Protein AF-A0A833G2H3-F1 (afdb_monomer)

Solvent-accessible surface area (backbone atoms only — not comparable to full-atom values): 11974 Å² total; per-residue (Å²): 135,70,47,83,83,83,69,95,64,82,85,49,76,92,46,28,86,74,90,86,79,87,85,84,60,97,43,67,67,54,43,41,51,55,47,25,58,43,17,67,75,23,77,12,24,32,35,39,34,28,55,30,68,58,39,42,69,70,60,45,52,52,51,46,52,45,54,38,60,79,69,63,59,71,44,32,79,40,78,53,85,65,72,21,50,73,59,94,75,48,74,66,53,39,50,51,37,38,62,64,38,19,64,55,51,40,50,50,50,49,46,41,40,77,33,52,40,63,29,40,27,37,40,22,26,28,45,17,28,44,30,50,49,50,26,51,31,49,34,41,72,68,70,46,52,77,54,61,76,19,55,47,55,39,35,31,34,42,26,55,34,51,39,70,59,50,52,51,41,39,68,59,49,40,70,54,98,55,55,35,36,62,45,58,48,73,67,55,35,61,52,52,78,71,56,94,80,72,84,92,62,62,31,52,35,58,55,87,59,62,69,69,45,37,78,54,31,40,81

Foldseek 3Di:
DQDDDDPDPDDDVVRHDDDPDDDDDPDPVSVLLVLLVQCVQQVLEEEEEFEAALADPVNQVRVQVCVCVVVVPSHHYHYDDWCRDNDDDDPVVVLVRLVVCLVVVLVVLVSSLVSRRQAYEYAYEEQSLVSVLSNLLVCLVVVPCSSLVRYDEAEYELYNAFPVVSVVSLVSNAARPAAHEYHADPVVLVVVVVDPDPPPTDGPNNDPCVVVVVVSRHD

pLDDT: mean 83.17, std 16.48, range [38.88, 98.31]

Mean predicted aligned error: 8.11 Å

Radius of gyration: 17.74 Å; Cα contacts (8 Å, |Δi|>4): 339; chains: 1; bounding box: 45×42×44 Å

Structure (mmCIF, N/CA/C/O backbone):
data_AF-A0A833G2H3-F1
#
_entry.id   AF-A0A833G2H3-F1
#
loop_
_atom_site.group_PDB
_atom_site.id
_atom_site.type_symbol
_atom_site.label_atom_id
_atom_site.label_alt_id
_atom_site.label_comp_id
_atom_site.label_asym_id
_atom_site.label_entity_id
_atom_site.label_seq_id
_atom_site.pdbx_PDB_ins_code
_atom_site.Cartn_x
_atom_site.Cartn_y
_atom_site.Cartn_z
_atom_site.occupancy
_atom_site.B_iso_or_equiv
_atom_site.auth_seq_id
_atom_site.auth_comp_id
_atom_site.auth_asym_id
_atom_site.auth_atom_id
_atom_site.pdbx_PDB_model_num
ATOM 1 N N . MET A 1 1 ? 6.570 -23.817 -3.622 1.00 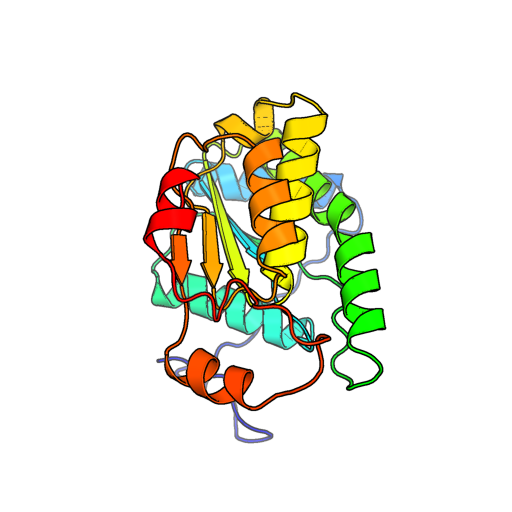44.88 1 MET A N 1
ATOM 2 C CA . MET A 1 1 ? 7.140 -22.471 -3.805 1.00 44.88 1 MET A CA 1
ATOM 3 C C . MET A 1 1 ? 7.323 -22.273 -5.299 1.00 44.88 1 MET A C 1
ATOM 5 O O . MET A 1 1 ? 8.069 -23.031 -5.905 1.00 44.88 1 MET A O 1
ATOM 9 N N . VAL A 1 2 ? 6.527 -21.386 -5.896 1.00 45.47 2 VAL A N 1
ATOM 10 C CA . VAL A 1 2 ? 6.563 -21.074 -7.333 1.00 45.47 2 VAL A CA 1
ATOM 11 C C . VAL A 1 2 ? 7.455 -19.843 -7.481 1.00 45.47 2 VAL A C 1
ATOM 13 O O . VAL A 1 2 ? 7.128 -18.771 -6.970 1.00 45.47 2 VAL A O 1
ATOM 16 N N . GLU A 1 3 ? 8.621 -20.010 -8.096 1.00 45.22 3 GLU A N 1
ATOM 17 C CA . GLU A 1 3 ? 9.649 -18.966 -8.191 1.00 45.22 3 GLU A CA 1
ATOM 18 C C . GLU A 1 3 ? 9.630 -18.279 -9.563 1.00 45.22 3 GLU A C 1
ATOM 20 O O . GLU A 1 3 ? 8.990 -18.738 -10.511 1.00 45.22 3 GLU A O 1
ATOM 25 N N . GLN A 1 4 ? 10.325 -17.147 -9.679 1.00 43.69 4 GLN A N 1
ATOM 26 C CA . GLN A 1 4 ? 10.607 -16.513 -10.965 1.00 43.69 4 GLN A CA 1
ATOM 27 C C . GLN A 1 4 ? 11.843 -17.186 -11.596 1.00 43.69 4 GLN A C 1
ATOM 29 O O . GLN A 1 4 ? 12.855 -17.339 -10.910 1.00 43.69 4 GLN A O 1
ATOM 34 N N . PRO A 1 5 ? 11.819 -17.583 -12.882 1.00 39.69 5 PRO A N 1
ATOM 35 C CA . PRO A 1 5 ? 12.962 -18.243 -13.499 1.00 39.69 5 PRO A CA 1
ATOM 36 C C . PRO A 1 5 ? 14.128 -17.261 -13.674 1.00 39.69 5 PRO A C 1
ATOM 38 O O . PRO A 1 5 ? 13.984 -16.191 -14.269 1.00 39.69 5 PRO A O 1
ATOM 41 N N . ARG A 1 6 ? 15.310 -17.645 -13.183 1.00 45.62 6 ARG A N 1
ATOM 42 C CA . ARG A 1 6 ? 16.577 -16.949 -13.445 1.00 45.62 6 ARG A CA 1
ATOM 43 C C . ARG A 1 6 ? 17.036 -17.265 -14.876 1.00 45.62 6 ARG A C 1
ATOM 45 O O . ARG A 1 6 ? 17.609 -18.323 -15.075 1.00 45.62 6 ARG A O 1
ATOM 52 N N . SER A 1 7 ? 16.750 -16.360 -15.822 1.00 53.03 7 SER A N 1
ATOM 53 C CA . SER A 1 7 ? 17.205 -16.289 -17.239 1.00 53.03 7 SER A CA 1
ATOM 54 C C . SER A 1 7 ? 17.135 -17.561 -18.109 1.00 53.03 7 SER A C 1
ATOM 56 O O . SER A 1 7 ? 17.661 -18.597 -17.731 1.00 53.03 7 SER A O 1
ATOM 58 N N . ASP A 1 8 ? 16.567 -17.440 -19.319 1.00 50.59 8 ASP A N 1
ATOM 59 C CA . ASP A 1 8 ? 16.568 -18.343 -20.499 1.00 50.59 8 ASP A CA 1
ATOM 60 C C . ASP A 1 8 ? 16.337 -19.862 -20.323 1.00 50.59 8 ASP A C 1
ATOM 62 O O . ASP A 1 8 ? 16.201 -20.592 -21.307 1.00 50.59 8 ASP A O 1
ATOM 66 N N . ALA A 1 9 ? 16.189 -20.368 -19.101 1.00 50.16 9 ALA A N 1
ATOM 67 C CA . ALA A 1 9 ? 15.770 -21.732 -18.840 1.00 50.16 9 ALA A CA 1
ATOM 68 C C . ALA A 1 9 ? 14.295 -21.910 -19.231 1.00 50.16 9 ALA A C 1
ATOM 70 O O . ALA A 1 9 ? 13.445 -21.068 -18.925 1.00 50.16 9 ALA A O 1
ATOM 71 N N . ARG A 1 10 ? 13.991 -23.025 -19.916 1.00 45.06 10 ARG A N 1
ATOM 72 C CA . ARG A 1 10 ? 12.632 -23.423 -20.322 1.00 45.06 10 ARG A CA 1
ATOM 73 C C . ARG A 1 10 ? 11.655 -23.202 -19.166 1.00 45.06 10 ARG A C 1
ATOM 75 O O . ARG A 1 10 ? 11.766 -23.845 -18.124 1.00 45.06 10 ARG A O 1
ATOM 82 N N . ARG A 1 11 ? 10.704 -22.285 -19.372 1.00 49.94 11 ARG A N 1
ATOM 83 C CA . ARG A 1 11 ? 9.649 -21.961 -18.409 1.00 49.94 11 ARG A CA 1
ATOM 84 C C . ARG A 1 11 ? 8.813 -23.215 -18.168 1.00 49.94 11 ARG A C 1
ATOM 86 O O . ARG A 1 11 ? 8.068 -23.627 -19.049 1.00 49.94 11 ARG A O 1
ATOM 93 N N . ASP A 1 12 ? 8.975 -23.821 -16.996 1.00 52.19 12 ASP A N 1
ATOM 94 C CA . ASP A 1 12 ? 8.109 -24.900 -16.525 1.00 52.19 12 ASP A CA 1
ATOM 95 C C . ASP A 1 12 ? 6.843 -24.283 -15.900 1.00 52.19 12 ASP A C 1
ATOM 97 O O . ASP A 1 12 ? 6.952 -23.673 -14.829 1.00 52.19 12 ASP A O 1
ATOM 101 N N . PRO A 1 13 ? 5.662 -24.405 -16.534 1.00 52.88 13 PRO A N 1
ATOM 102 C CA . PRO A 1 13 ? 4.409 -23.867 -16.007 1.00 52.88 13 PRO A CA 1
ATOM 103 C C . PRO A 1 13 ? 3.941 -24.565 -14.719 1.00 52.88 13 PRO A C 1
ATOM 105 O O . PRO A 1 13 ? 3.064 -24.040 -14.041 1.00 52.88 13 PRO A O 1
ATOM 108 N N . ALA A 1 14 ? 4.532 -25.706 -14.336 1.00 52.88 14 ALA A N 1
ATOM 109 C CA . ALA A 1 14 ? 4.287 -26.338 -13.039 1.00 52.88 14 ALA A CA 1
ATOM 110 C C . ALA A 1 14 ? 5.092 -25.697 -11.888 1.00 52.88 14 ALA A C 1
ATOM 112 O O . ALA A 1 14 ? 4.852 -26.015 -10.723 1.00 52.88 14 ALA A O 1
ATOM 113 N N . ARG A 1 15 ? 6.062 -24.819 -12.192 1.00 55.84 15 ARG A N 1
ATOM 114 C CA . ARG A 1 15 ? 6.997 -24.239 -11.206 1.00 55.84 15 ARG A CA 1
ATOM 115 C C . ARG A 1 15 ? 7.160 -22.724 -11.277 1.00 55.84 15 ARG A C 1
ATOM 117 O O . ARG A 1 15 ? 7.697 -22.151 -10.332 1.00 55.84 15 ARG A O 1
ATOM 124 N N . HIS A 1 16 ? 6.689 -22.081 -12.344 1.00 68.88 16 HIS A N 1
ATOM 125 C CA . HIS A 1 16 ? 6.841 -20.643 -12.554 1.00 68.88 16 HIS A CA 1
ATOM 126 C C . HIS A 1 16 ? 5.518 -20.002 -12.967 1.00 68.88 16 HIS A C 1
ATOM 128 O O . HIS A 1 16 ? 4.793 -20.536 -13.808 1.00 68.88 16 HIS A O 1
ATOM 134 N N . PHE A 1 17 ? 5.236 -18.817 -12.427 1.00 72.25 17 PHE A N 1
ATOM 135 C CA . PHE A 1 17 ? 4.146 -17.987 -12.927 1.00 72.25 17 PHE A CA 1
ATOM 136 C C . PHE A 1 17 ? 4.407 -17.589 -14.385 1.00 72.25 17 PHE A C 1
ATOM 138 O O . PHE A 1 17 ? 5.525 -17.231 -14.760 1.00 72.25 17 PHE A O 1
ATOM 145 N N . ALA A 1 18 ? 3.357 -17.607 -15.202 1.00 78.06 18 ALA A N 1
ATOM 146 C CA . ALA A 1 18 ? 3.371 -17.088 -16.562 1.00 78.06 18 ALA A CA 1
ATOM 147 C C . ALA A 1 18 ? 2.093 -16.280 -16.809 1.00 78.06 18 ALA A C 1
ATOM 149 O O . ALA A 1 18 ? 1.005 -16.694 -16.409 1.00 78.06 18 ALA A O 1
ATOM 150 N N . ALA A 1 19 ? 2.224 -15.128 -17.467 1.00 80.88 19 ALA A N 1
ATOM 151 C CA . ALA A 1 19 ? 1.068 -14.355 -17.903 1.00 80.88 19 ALA A CA 1
ATOM 152 C C . ALA A 1 19 ? 0.347 -15.110 -19.031 1.00 80.88 19 ALA A C 1
ATOM 154 O O . ALA A 1 19 ? 0.945 -15.372 -20.074 1.00 80.88 19 ALA A O 1
ATOM 155 N N . GLY A 1 20 ? -0.914 -15.484 -18.800 1.00 80.81 20 GLY A N 1
ATOM 156 C CA . GLY A 1 20 ? -1.743 -16.186 -19.787 1.00 80.81 20 GLY A CA 1
ATOM 157 C C . GLY A 1 20 ? -2.523 -15.248 -20.710 1.00 80.81 20 GLY A C 1
ATOM 158 O O . GLY A 1 20 ? -2.656 -15.527 -21.896 1.00 80.81 20 GLY A O 1
ATOM 159 N N . GLU A 1 21 ? -3.004 -14.122 -20.184 1.00 85.12 21 GLU A N 1
ATOM 160 C CA . GLU A 1 21 ? -3.791 -13.129 -20.917 1.00 85.12 21 GLU A CA 1
ATOM 161 C C . GLU A 1 21 ? -3.471 -11.726 -20.391 1.00 85.12 21 GLU A C 1
ATOM 163 O O . GLU A 1 21 ? -3.207 -11.544 -19.199 1.00 85.12 21 GLU A O 1
ATOM 168 N N . VAL A 1 22 ? -3.493 -10.732 -21.282 1.00 86.88 22 VAL A N 1
ATOM 169 C CA . VAL A 1 22 ? -3.362 -9.316 -20.930 1.00 86.88 22 VAL A CA 1
ATOM 170 C C . VAL A 1 22 ? -4.511 -8.551 -21.570 1.00 86.88 22 VAL A C 1
ATOM 172 O O . VAL A 1 22 ? -4.607 -8.473 -22.793 1.00 86.88 22 VAL A O 1
ATOM 175 N N . ALA A 1 23 ? -5.351 -7.949 -20.733 1.00 87.88 23 ALA A N 1
ATOM 176 C CA . ALA A 1 23 ? -6.375 -7.004 -21.153 1.00 87.88 23 ALA A CA 1
ATOM 177 C C . ALA A 1 23 ? -5.971 -5.590 -20.722 1.00 87.88 23 ALA A C 1
ATOM 179 O O . ALA A 1 23 ? -5.529 -5.375 -19.593 1.00 87.88 23 ALA A O 1
ATOM 180 N N . LEU A 1 24 ? -6.132 -4.622 -21.623 1.00 91.88 24 LEU A N 1
ATOM 181 C CA . LEU A 1 24 ? -5.880 -3.211 -21.346 1.00 91.88 24 LEU A CA 1
ATOM 182 C C . LEU A 1 24 ? -7.209 -2.470 -21.223 1.00 91.88 24 LEU A C 1
ATOM 184 O O . LEU A 1 24 ? -8.116 -2.681 -22.025 1.00 91.88 24 LEU A O 1
ATOM 188 N N . TYR A 1 25 ? -7.294 -1.559 -20.254 1.00 92.06 25 TYR A N 1
ATOM 189 C CA . TYR A 1 25 ? -8.416 -0.637 -20.095 1.00 92.06 25 TYR A CA 1
ATOM 190 C C . TYR A 1 25 ? -7.962 0.776 -20.490 1.00 92.06 25 TYR A C 1
ATOM 192 O O . TYR A 1 25 ? -7.367 1.468 -19.667 1.00 92.06 25 TYR A O 1
ATOM 200 N N . PRO A 1 26 ? -8.228 1.243 -21.727 1.00 88.31 26 PRO A N 1
ATOM 201 C CA . PRO A 1 26 ? -7.759 2.555 -22.191 1.00 88.31 26 PRO A CA 1
ATOM 202 C C . PRO A 1 26 ? -8.422 3.733 -21.469 1.00 88.31 26 PRO A C 1
ATOM 204 O O . PRO A 1 26 ? -7.951 4.863 -21.554 1.00 88.31 26 PRO A O 1
ATOM 207 N N . ARG A 1 27 ? -9.558 3.480 -20.811 1.00 92.50 27 ARG A N 1
ATOM 208 C CA . ARG A 1 27 ? -10.337 4.464 -20.062 1.00 92.50 27 ARG A CA 1
ATOM 209 C C . ARG A 1 27 ? -10.600 3.944 -18.659 1.00 92.50 27 ARG A C 1
ATOM 211 O O . ARG A 1 27 ? -10.880 2.759 -18.474 1.00 92.50 27 ARG A O 1
ATOM 218 N N . GLU A 1 28 ? -10.595 4.865 -17.706 1.00 91.81 28 GLU A N 1
ATOM 219 C CA . GLU A 1 28 ? -10.863 4.599 -16.292 1.00 91.81 28 GLU A CA 1
ATOM 220 C C . GLU A 1 28 ? -12.206 3.901 -16.061 1.00 91.81 28 GLU A C 1
ATOM 222 O O . GLU A 1 28 ? -12.279 2.971 -15.269 1.00 91.81 28 GLU A O 1
ATOM 227 N N . GLU A 1 29 ? -13.247 4.273 -16.809 1.00 94.56 29 GLU A N 1
ATOM 228 C CA . GLU A 1 29 ? -14.569 3.639 -16.724 1.00 94.56 29 GLU A CA 1
ATOM 229 C C . GLU A 1 29 ? -14.513 2.126 -16.992 1.00 94.56 29 GLU A C 1
ATOM 231 O O . GLU A 1 29 ? -15.144 1.337 -16.288 1.00 94.56 29 GLU A O 1
ATOM 236 N N . GLY A 1 30 ? -13.713 1.703 -17.978 1.00 95.31 30 GLY A N 1
ATOM 237 C CA . GLY A 1 30 ? -13.523 0.285 -18.282 1.00 95.31 30 GLY A CA 1
ATOM 238 C C . GLY A 1 30 ? -12.864 -0.452 -17.119 1.00 95.31 30 GLY A C 1
ATOM 239 O O . GLY A 1 30 ? -13.335 -1.514 -16.713 1.00 95.31 30 GLY A O 1
ATOM 240 N N . PHE A 1 31 ? -11.825 0.152 -16.536 1.00 93.62 31 PHE A N 1
ATOM 241 C CA . PHE A 1 31 ? -11.145 -0.395 -15.365 1.00 93.62 31 PHE A CA 1
ATOM 242 C C . PHE A 1 31 ? -12.078 -0.466 -14.147 1.00 93.62 31 PHE A C 1
ATOM 244 O O . PHE A 1 31 ? -12.153 -1.502 -13.491 1.00 93.62 31 PHE A O 1
ATOM 251 N N . ALA A 1 32 ? -12.853 0.590 -13.886 1.00 95.81 32 ALA A N 1
ATOM 252 C CA . ALA A 1 32 ? -13.819 0.644 -12.791 1.00 95.81 32 ALA A CA 1
ATOM 253 C C . ALA A 1 32 ? -14.915 -0.426 -12.925 1.00 95.81 32 ALA A C 1
ATOM 255 O O . ALA A 1 32 ? -15.305 -1.044 -11.934 1.00 95.81 32 ALA A O 1
ATOM 256 N N . ASN A 1 33 ? -15.386 -0.695 -14.146 1.00 96.56 33 ASN A N 1
ATOM 257 C CA . ASN A 1 33 ? -16.334 -1.778 -14.404 1.00 96.56 33 ASN A CA 1
ATOM 258 C C . ASN A 1 33 ? -15.699 -3.158 -14.179 1.00 96.56 33 ASN A C 1
ATOM 260 O O . ASN A 1 33 ? -16.310 -4.002 -13.523 1.00 96.56 33 ASN A O 1
ATOM 264 N N . GLY A 1 34 ? -14.459 -3.368 -14.632 1.00 95.56 34 GLY A N 1
ATOM 265 C CA . GLY A 1 34 ? -13.700 -4.588 -14.340 1.00 95.56 34 GLY A CA 1
ATOM 266 C C . GLY A 1 34 ? -13.522 -4.824 -12.835 1.00 95.56 34 GLY A C 1
ATOM 267 O O . GLY A 1 34 ? -13.777 -5.929 -12.347 1.00 95.56 34 GLY A O 1
ATOM 268 N N . LEU A 1 35 ? -13.173 -3.772 -12.084 1.00 96.81 35 LEU A N 1
ATOM 269 C CA . LEU A 1 35 ? -13.089 -3.809 -10.622 1.00 96.81 35 LEU A CA 1
ATOM 270 C C . LEU A 1 35 ? -14.432 -4.164 -9.989 1.00 96.81 35 LEU A C 1
ATOM 272 O O . LEU A 1 35 ? -14.483 -5.067 -9.161 1.00 96.81 35 LEU A O 1
ATOM 276 N N . ARG A 1 36 ? -15.523 -3.504 -10.394 1.00 98.06 36 ARG A N 1
ATOM 277 C CA . ARG A 1 36 ? -16.868 -3.757 -9.856 1.00 98.06 36 ARG A CA 1
ATOM 278 C C . ARG A 1 36 ? -17.280 -5.216 -10.030 1.00 98.06 36 ARG A C 1
ATOM 280 O O . ARG A 1 36 ? -17.772 -5.833 -9.087 1.00 98.06 36 ARG A O 1
ATOM 287 N N . GLU A 1 37 ? -17.056 -5.786 -11.210 1.00 97.38 37 GLU A N 1
ATOM 288 C CA . GLU A 1 37 ? -17.385 -7.188 -11.472 1.00 97.38 37 GLU A CA 1
ATOM 289 C C . GLU A 1 37 ? -16.502 -8.153 -10.674 1.00 97.38 37 GLU A C 1
ATOM 291 O O . GLU A 1 37 ? -17.000 -9.153 -10.152 1.00 97.38 37 GLU A O 1
ATOM 296 N N . SER A 1 38 ? -15.210 -7.852 -10.520 1.00 97.00 38 SER A N 1
ATOM 297 C CA . SER A 1 38 ? -14.322 -8.646 -9.666 1.00 97.00 38 SER A CA 1
ATOM 298 C C . SER A 1 38 ? -14.750 -8.591 -8.197 1.00 97.00 38 SER A C 1
ATOM 300 O O . SER A 1 38 ? -14.943 -9.632 -7.570 1.00 97.00 38 SER A O 1
ATOM 302 N N . LEU A 1 39 ? -15.004 -7.391 -7.672 1.00 98.25 39 LEU A N 1
ATOM 303 C CA . LEU A 1 39 ? -15.392 -7.164 -6.281 1.00 98.25 39 LEU A CA 1
ATOM 304 C C . LEU A 1 39 ? -16.718 -7.839 -5.930 1.00 98.25 39 LEU A C 1
ATOM 306 O O . LEU A 1 39 ? -16.826 -8.425 -4.855 1.00 98.25 39 LEU A O 1
ATOM 310 N N . LYS A 1 40 ? -17.707 -7.840 -6.833 1.00 97.81 40 LYS A N 1
ATOM 311 C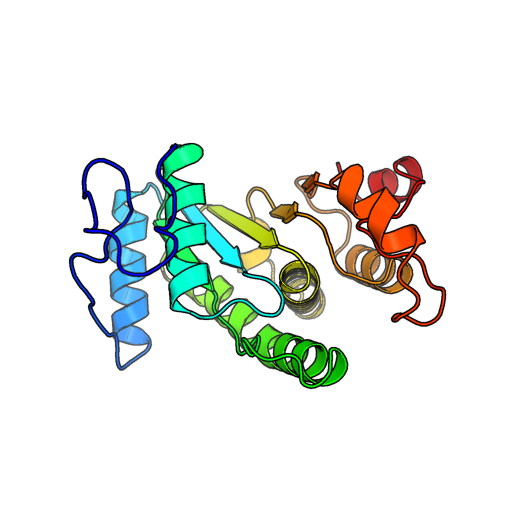 CA . LYS A 1 40 ? -18.957 -8.598 -6.640 1.00 97.81 40 LYS A CA 1
ATOM 312 C C . LYS A 1 40 ? -18.699 -10.089 -6.409 1.00 97.81 40 LYS A C 1
ATOM 314 O O . LYS A 1 40 ? -19.324 -10.684 -5.536 1.00 97.81 40 LYS A O 1
ATOM 319 N N . ARG A 1 41 ? -17.767 -10.690 -7.158 1.00 97.31 41 ARG A N 1
ATOM 320 C CA . ARG A 1 41 ? -17.412 -12.115 -7.021 1.00 97.31 41 ARG A CA 1
ATOM 321 C C . ARG A 1 41 ? -16.581 -12.410 -5.776 1.00 97.31 41 ARG A C 1
ATOM 323 O O . ARG A 1 41 ? -16.586 -13.541 -5.304 1.00 97.31 41 ARG A O 1
ATOM 330 N N . THR A 1 42 ? -15.872 -11.416 -5.247 1.00 97.19 42 THR A N 1
ATOM 331 C CA . THR A 1 42 ? -14.936 -11.587 -4.128 1.00 97.19 42 THR A CA 1
ATOM 332 C C . THR A 1 42 ? -15.435 -10.995 -2.811 1.00 97.19 42 THR A C 1
ATOM 334 O O . THR A 1 42 ? -14.633 -10.643 -1.941 1.00 97.19 42 THR A O 1
ATOM 337 N N . ASP A 1 43 ? -16.756 -10.883 -2.654 1.00 96.19 43 ASP A N 1
ATOM 338 C CA . ASP A 1 43 ? -17.400 -10.355 -1.447 1.00 96.19 43 ASP A CA 1
ATOM 339 C C . ASP A 1 43 ? -16.911 -8.933 -1.089 1.00 96.19 43 ASP A C 1
ATOM 341 O O . ASP A 1 43 ? -16.706 -8.582 0.069 1.00 96.19 43 ASP A O 1
ATOM 345 N N . GLY A 1 44 ? -16.652 -8.098 -2.097 1.00 97.69 44 GLY A N 1
ATOM 346 C CA . GLY A 1 44 ? -16.171 -6.726 -1.922 1.00 97.69 44 GLY A CA 1
ATOM 347 C C . GLY A 1 44 ? -14.787 -6.606 -1.273 1.00 97.69 44 GLY A C 1
ATOM 348 O O . GLY A 1 44 ? -14.418 -5.507 -0.867 1.00 97.69 44 GLY A O 1
ATOM 349 N N . ARG A 1 45 ? -14.022 -7.694 -1.133 1.00 98.12 45 ARG A N 1
ATOM 350 C CA . ARG A 1 45 ? -12.659 -7.654 -0.581 1.00 98.12 45 ARG A CA 1
ATOM 351 C C . ARG A 1 45 ? -11.653 -7.333 -1.675 1.00 98.12 45 ARG A C 1
ATOM 353 O O . ARG A 1 45 ? -11.682 -7.987 -2.719 1.00 98.12 45 ARG A O 1
ATOM 360 N N . ALA A 1 46 ? -10.770 -6.377 -1.419 1.00 98.31 46 ALA A N 1
ATOM 361 C CA . ALA A 1 46 ? -9.665 -5.996 -2.287 1.00 98.31 46 ALA A CA 1
ATOM 362 C C . ALA A 1 46 ? -8.334 -6.079 -1.534 1.00 98.31 46 ALA A C 1
ATOM 364 O O . ALA A 1 46 ? -8.274 -5.703 -0.366 1.00 98.31 46 ALA A O 1
ATOM 365 N N . LEU A 1 47 ? -7.278 -6.520 -2.216 1.00 98.19 47 LEU A N 1
ATOM 366 C CA . LEU A 1 47 ? -5.898 -6.412 -1.749 1.00 98.19 47 LEU A CA 1
ATOM 367 C C . LEU A 1 47 ? -5.140 -5.553 -2.743 1.00 98.19 47 LEU A C 1
ATOM 369 O O . LEU A 1 47 ? -5.037 -5.933 -3.907 1.00 98.19 47 LEU A O 1
ATOM 373 N N . ILE A 1 48 ? -4.583 -4.438 -2.287 1.00 98.19 48 ILE A N 1
ATOM 374 C CA . ILE A 1 48 ? -3.677 -3.622 -3.084 1.00 98.19 48 ILE A CA 1
ATOM 375 C C . ILE A 1 48 ? -2.232 -3.885 -2.663 1.00 98.19 48 ILE A C 1
ATOM 377 O O . ILE A 1 48 ? -1.856 -3.709 -1.505 1.00 98.19 48 ILE A O 1
ATOM 381 N N . PHE A 1 49 ? -1.418 -4.335 -3.614 1.00 98.12 49 PHE A N 1
ATOM 382 C CA . PHE A 1 49 ? 0.019 -4.474 -3.442 1.00 98.12 49 PHE A CA 1
ATOM 383 C C . PHE A 1 49 ? 0.734 -3.250 -4.019 1.00 98.12 49 PHE A C 1
ATOM 385 O O . PHE A 1 49 ? 0.538 -2.909 -5.187 1.00 98.12 49 PHE A O 1
ATOM 392 N N . VAL A 1 50 ? 1.579 -2.611 -3.210 1.00 97.81 50 VAL A N 1
ATOM 393 C CA . VAL A 1 50 ? 2.383 -1.442 -3.586 1.00 97.81 50 VAL A CA 1
ATOM 394 C C . VAL A 1 50 ? 3.860 -1.828 -3.556 1.00 97.81 50 VAL A C 1
ATOM 396 O O . VAL A 1 50 ? 4.444 -2.072 -2.495 1.00 97.81 50 VAL A O 1
ATOM 399 N N . HIS A 1 51 ? 4.480 -1.905 -4.733 1.00 94.00 51 HIS A N 1
ATOM 400 C CA . HIS A 1 51 ? 5.873 -2.337 -4.841 1.00 94.00 51 HIS A CA 1
ATOM 401 C C . HIS A 1 51 ? 6.874 -1.265 -4.378 1.00 94.00 51 HIS A C 1
ATOM 403 O O . HIS A 1 51 ? 6.542 -0.090 -4.223 1.00 94.00 51 HIS A O 1
ATOM 409 N N . GLY A 1 52 ? 8.126 -1.686 -4.181 1.00 88.31 52 GLY A N 1
ATOM 410 C CA . GLY A 1 52 ? 9.214 -0.836 -3.700 1.00 88.31 52 GLY A CA 1
ATOM 411 C C . GLY A 1 52 ? 10.109 -0.258 -4.797 1.00 88.31 52 GLY A C 1
ATOM 412 O O . GLY A 1 52 ? 9.798 -0.325 -5.992 1.00 88.31 52 GLY A O 1
ATOM 413 N N . TYR A 1 53 ? 11.240 0.293 -4.350 1.00 80.69 53 TYR A N 1
ATOM 414 C CA . TYR A 1 53 ? 12.337 0.809 -5.174 1.00 80.69 53 TYR A CA 1
ATOM 415 C C . TYR A 1 53 ? 12.858 -0.253 -6.158 1.00 80.69 53 TYR A C 1
ATOM 417 O O . TYR A 1 53 ? 12.834 -1.449 -5.849 1.00 80.69 53 TYR A O 1
ATOM 425 N N . ARG A 1 54 ? 13.329 0.175 -7.340 1.00 76.19 54 ARG A N 1
ATOM 426 C CA . ARG A 1 54 ? 13.995 -0.686 -8.337 1.00 76.19 54 ARG A CA 1
ATOM 427 C C . ARG A 1 54 ? 13.204 -1.949 -8.713 1.00 76.19 54 ARG A C 1
ATOM 429 O O . ARG A 1 54 ? 13.770 -3.029 -8.884 1.00 76.19 54 ARG A O 1
ATOM 436 N N . THR A 1 55 ? 11.884 -1.827 -8.834 1.00 81.31 55 THR A N 1
ATOM 437 C CA . THR A 1 55 ? 11.005 -2.955 -9.162 1.00 81.31 55 THR A CA 1
ATOM 438 C C . THR A 1 55 ? 10.283 -2.676 -10.482 1.00 81.31 55 THR A C 1
ATOM 440 O O . THR A 1 55 ? 9.304 -1.933 -10.485 1.00 81.31 55 THR A O 1
ATOM 443 N N . PRO A 1 56 ? 10.727 -3.266 -11.610 1.00 85.62 56 PRO A N 1
ATOM 444 C CA . PRO A 1 56 ? 10.033 -3.101 -12.882 1.00 85.62 56 PRO A CA 1
ATOM 445 C C . PRO A 1 56 ? 8.632 -3.732 -12.842 1.00 85.62 56 PRO A C 1
ATOM 447 O O . PRO A 1 56 ? 8.325 -4.569 -11.988 1.00 85.62 56 PRO A O 1
ATOM 450 N N . PHE A 1 57 ? 7.771 -3.302 -13.767 1.00 88.12 57 PHE A N 1
ATOM 451 C CA . PHE A 1 57 ? 6.353 -3.671 -13.794 1.00 88.12 57 PHE A CA 1
ATOM 452 C C . PHE A 1 57 ? 6.118 -5.189 -13.843 1.00 88.12 57 PHE A C 1
ATOM 454 O O . PHE A 1 57 ? 5.294 -5.720 -13.109 1.00 88.12 57 PHE A O 1
ATOM 461 N N . ASP A 1 58 ? 6.866 -5.911 -14.670 1.00 88.00 58 ASP A N 1
ATOM 462 C CA . ASP A 1 58 ? 6.768 -7.367 -14.774 1.00 88.00 58 ASP A CA 1
ATOM 463 C C . ASP A 1 58 ? 7.113 -8.066 -13.450 1.00 88.00 58 ASP A C 1
ATOM 465 O O . ASP A 1 58 ? 6.358 -8.920 -12.981 1.00 88.00 58 ASP A O 1
ATOM 469 N N . ASN A 1 59 ? 8.198 -7.654 -12.792 1.00 86.62 59 ASN A N 1
ATOM 470 C CA . ASN A 1 59 ? 8.578 -8.181 -11.482 1.00 86.62 59 ASN A CA 1
ATOM 471 C C . ASN A 1 59 ? 7.529 -7.870 -10.406 1.00 86.62 59 ASN A C 1
ATOM 473 O O . ASN A 1 59 ? 7.258 -8.721 -9.555 1.00 86.62 59 ASN A O 1
ATOM 477 N N . SER A 1 60 ? 6.923 -6.679 -10.425 1.00 91.31 60 SER A N 1
ATOM 478 C CA . SER A 1 60 ? 5.880 -6.334 -9.453 1.00 91.31 60 SER A CA 1
ATOM 479 C C . SER A 1 60 ? 4.587 -7.124 -9.678 1.00 91.31 60 SER A C 1
ATOM 481 O O . SER A 1 60 ? 3.967 -7.532 -8.695 1.00 91.31 60 SER A O 1
ATOM 483 N N . VAL A 1 61 ? 4.234 -7.446 -10.929 1.00 92.50 61 VAL A N 1
ATOM 484 C CA . VAL A 1 61 ? 3.132 -8.371 -11.258 1.00 92.50 61 VAL A CA 1
ATOM 485 C C . VAL A 1 61 ? 3.396 -9.768 -10.697 1.00 92.50 61 VAL A C 1
ATOM 487 O O . VAL A 1 61 ? 2.529 -10.321 -10.020 1.00 92.50 61 VAL A O 1
ATOM 490 N N . TYR A 1 62 ? 4.590 -10.332 -10.913 1.00 90.44 62 TYR A N 1
ATOM 491 C CA . TYR A 1 62 ? 4.923 -11.657 -10.375 1.00 90.44 62 TYR A CA 1
ATOM 492 C C . TYR A 1 62 ? 4.901 -11.684 -8.849 1.00 90.44 62 TYR A C 1
ATOM 494 O O . TYR A 1 62 ? 4.351 -12.614 -8.261 1.00 90.44 62 TYR A O 1
ATOM 502 N N . ARG A 1 63 ? 5.431 -10.643 -8.201 1.00 90.88 63 ARG A N 1
ATOM 503 C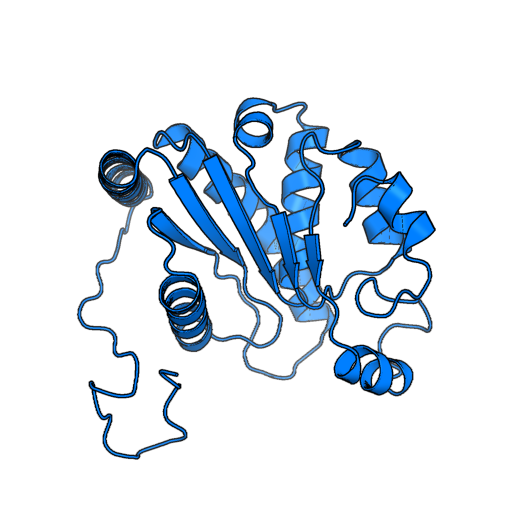 CA . ARG A 1 63 ? 5.414 -10.539 -6.741 1.00 90.88 63 ARG A CA 1
ATOM 504 C C . ARG A 1 63 ? 3.993 -10.413 -6.190 1.00 90.88 63 ARG A C 1
ATOM 506 O O . ARG A 1 63 ? 3.679 -11.065 -5.199 1.00 90.88 63 ARG A O 1
ATOM 513 N N . ALA A 1 64 ? 3.122 -9.638 -6.838 1.00 93.31 64 ALA A N 1
ATOM 514 C CA . ALA A 1 64 ? 1.708 -9.573 -6.470 1.00 93.31 64 ALA A CA 1
ATOM 515 C C . ALA A 1 64 ? 1.034 -10.951 -6.588 1.00 93.31 64 ALA A C 1
ATOM 517 O O . ALA A 1 64 ? 0.336 -11.379 -5.670 1.00 93.31 64 ALA A O 1
ATOM 518 N N . ALA A 1 65 ? 1.285 -11.672 -7.686 1.00 92.69 65 ALA A N 1
ATOM 519 C CA . ALA A 1 65 ? 0.745 -13.012 -7.901 1.00 92.69 65 ALA A CA 1
ATOM 520 C C . ALA A 1 65 ? 1.237 -14.018 -6.846 1.00 92.69 65 ALA A C 1
ATOM 522 O O . ALA A 1 65 ? 0.432 -14.783 -6.319 1.00 92.69 65 ALA A O 1
ATOM 523 N N . GLN A 1 66 ? 2.526 -13.976 -6.492 1.00 89.81 66 GLN A N 1
ATOM 524 C CA . GLN A 1 66 ? 3.105 -14.787 -5.416 1.00 89.81 66 GLN A CA 1
ATOM 525 C C . GLN A 1 66 ? 2.435 -14.503 -4.071 1.00 89.81 66 GLN A C 1
ATOM 527 O O . GLN A 1 66 ? 1.983 -15.437 -3.420 1.00 89.81 66 GLN A O 1
ATOM 532 N N . ILE A 1 67 ? 2.290 -13.228 -3.689 1.00 90.56 67 ILE A N 1
ATOM 533 C CA . ILE A 1 67 ? 1.620 -12.840 -2.437 1.00 90.56 67 ILE A CA 1
ATOM 534 C C . ILE A 1 67 ? 0.202 -13.415 -2.388 1.00 90.56 67 ILE A C 1
ATOM 536 O O . ILE A 1 67 ? -0.182 -14.025 -1.392 1.00 90.56 67 ILE A O 1
ATOM 540 N N . VAL A 1 68 ? -0.576 -13.252 -3.459 1.00 93.56 68 VAL A N 1
ATOM 541 C CA . VAL A 1 68 ? -1.962 -13.742 -3.532 1.00 93.56 68 VAL A CA 1
ATOM 542 C C . VAL A 1 68 ? -2.019 -15.266 -3.451 1.00 93.56 68 VAL A C 1
ATOM 544 O O . VAL A 1 68 ? -2.850 -15.809 -2.724 1.00 93.56 68 VAL A O 1
ATOM 547 N N . HIS A 1 69 ? -1.134 -15.952 -4.174 1.00 91.88 69 HIS A N 1
ATOM 548 C CA . HIS A 1 69 ? -1.074 -17.409 -4.201 1.00 91.88 69 HIS A CA 1
ATOM 549 C C . HIS A 1 69 ? -0.672 -17.994 -2.845 1.00 91.88 69 HIS A C 1
ATOM 551 O O . HIS A 1 69 ? -1.400 -18.820 -2.299 1.00 91.88 69 HIS A O 1
ATOM 557 N N . ASP A 1 70 ? 0.447 -17.534 -2.285 1.00 90.38 70 ASP A N 1
ATOM 558 C CA . ASP A 1 70 ? 1.028 -18.086 -1.060 1.00 90.38 70 ASP A CA 1
ATOM 559 C C . ASP A 1 70 ? 0.166 -17.773 0.172 1.00 90.38 70 ASP A C 1
ATOM 561 O O . ASP A 1 70 ? 0.070 -18.591 1.086 1.00 90.38 70 ASP A O 1
ATOM 565 N N . SER A 1 71 ? -0.515 -16.621 0.193 1.00 90.19 71 SER A N 1
ATOM 566 C CA . SER A 1 71 ? -1.461 -16.274 1.266 1.00 90.19 71 SER A CA 1
ATOM 567 C C . SER A 1 71 ? -2.832 -16.944 1.124 1.00 90.19 71 SER A C 1
ATOM 569 O O . SER A 1 71 ? -3.647 -16.882 2.046 1.00 90.19 71 SER A O 1
ATOM 571 N N . GLY A 1 72 ? -3.128 -17.551 -0.030 1.00 93.62 72 GLY A N 1
ATOM 572 C CA . GLY A 1 72 ? -4.462 -18.060 -0.343 1.00 93.62 72 GLY A CA 1
ATOM 573 C C . GLY A 1 72 ? -5.534 -16.963 -0.387 1.00 93.62 72 GLY A C 1
ATOM 574 O O . GLY A 1 72 ? -6.705 -17.243 -0.106 1.00 93.62 72 GLY A O 1
ATOM 575 N N . TYR A 1 73 ? -5.154 -15.718 -0.698 1.00 94.75 73 TYR A N 1
ATOM 576 C CA . TYR A 1 73 ? -6.064 -14.575 -0.703 1.00 94.75 73 TYR A 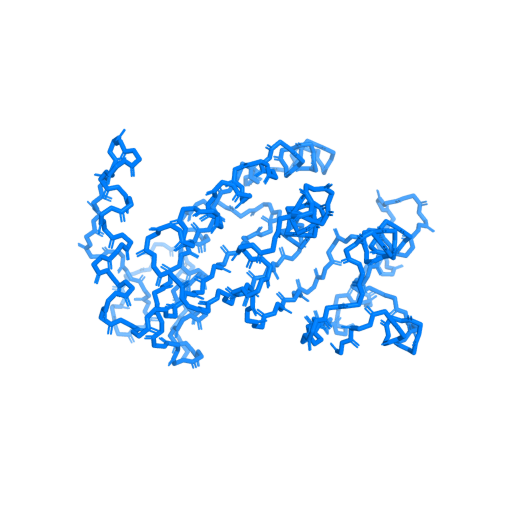CA 1
ATOM 577 C C . TYR A 1 73 ? -7.185 -14.759 -1.734 1.00 94.75 73 TYR A C 1
ATOM 579 O O . TYR A 1 73 ? -6.944 -15.024 -2.909 1.00 94.75 73 TYR A O 1
ATOM 587 N N . ARG A 1 74 ? -8.437 -14.601 -1.286 1.00 93.81 74 ARG A N 1
ATOM 588 C CA . ARG A 1 74 ? -9.650 -14.810 -2.107 1.00 93.81 74 ARG A CA 1
ATOM 589 C C . ARG A 1 74 ? -10.375 -13.513 -2.483 1.00 93.81 74 ARG A C 1
ATOM 591 O O . ARG A 1 74 ? -11.521 -13.562 -2.929 1.00 93.81 74 ARG A O 1
ATOM 598 N N . GLY A 1 75 ? -9.768 -12.360 -2.206 1.00 95.94 75 GLY A N 1
ATOM 599 C CA . GLY A 1 75 ? -10.273 -11.055 -2.632 1.00 95.94 75 GLY A CA 1
ATOM 600 C C . GLY A 1 75 ? -9.846 -10.711 -4.063 1.00 95.94 75 GLY A C 1
ATOM 601 O O . GLY A 1 75 ? -9.174 -11.494 -4.727 1.00 95.94 75 GLY A O 1
ATOM 602 N N . THR A 1 76 ? -10.210 -9.517 -4.522 1.00 98.06 76 THR A N 1
ATOM 603 C CA . THR A 1 76 ? -9.746 -8.938 -5.788 1.00 98.06 76 THR A CA 1
ATOM 604 C C . THR A 1 76 ? -8.325 -8.391 -5.607 1.00 98.06 76 THR A C 1
ATOM 606 O O . THR A 1 76 ? -8.156 -7.427 -4.858 1.00 98.06 76 THR A O 1
ATOM 609 N N . PRO A 1 77 ? -7.297 -8.969 -6.253 1.00 97.38 77 PRO A N 1
ATOM 610 C CA . PRO A 1 77 ? -5.946 -8.435 -6.178 1.00 97.38 77 PRO A CA 1
ATOM 611 C C . PRO A 1 77 ? -5.773 -7.242 -7.120 1.00 97.38 77 PRO A C 1
ATOM 613 O O . PRO A 1 77 ? -6.232 -7.250 -8.261 1.00 97.38 77 PRO A O 1
ATOM 616 N N . VAL A 1 78 ? -5.073 -6.224 -6.640 1.00 97.75 78 VAL A N 1
ATOM 617 C CA . VAL A 1 78 ? -4.752 -4.995 -7.360 1.00 97.75 78 VAL A CA 1
ATOM 618 C C . VAL A 1 78 ? -3.269 -4.730 -7.169 1.00 97.75 78 VAL A C 1
ATOM 620 O O . VAL A 1 78 ? -2.778 -4.678 -6.047 1.00 97.75 78 VAL A O 1
ATOM 623 N N . LEU A 1 79 ? -2.534 -4.551 -8.258 1.00 97.06 79 LEU A N 1
ATOM 624 C CA . LEU A 1 79 ? -1.171 -4.040 -8.202 1.00 97.06 79 LEU A CA 1
ATOM 625 C C . LEU A 1 79 ? -1.220 -2.533 -8.442 1.00 97.06 79 LEU A C 1
ATOM 627 O O . LEU A 1 79 ? -1.696 -2.098 -9.490 1.00 97.06 79 LEU A O 1
ATOM 631 N N . PHE A 1 80 ? -0.676 -1.749 -7.518 1.00 97.00 80 PHE A N 1
ATOM 632 C CA . PHE A 1 80 ? -0.334 -0.362 -7.794 1.00 97.00 80 PHE A CA 1
ATOM 633 C C . PHE A 1 80 ? 1.129 -0.286 -8.221 1.00 97.00 80 PHE A C 1
ATOM 635 O O . PHE A 1 80 ? 2.033 -0.571 -7.429 1.00 97.00 80 PHE A O 1
ATOM 642 N N . SER A 1 81 ? 1.359 0.092 -9.479 1.00 93.50 81 SER A N 1
ATOM 643 C CA . SER A 1 81 ? 2.704 0.269 -10.016 1.00 93.50 81 SER A CA 1
ATOM 644 C C . SER A 1 81 ? 3.024 1.737 -10.260 1.00 93.50 81 SER A C 1
ATOM 646 O O . SER A 1 81 ? 2.202 2.488 -10.780 1.00 93.50 81 SER A O 1
ATOM 648 N N . TRP A 1 82 ? 4.231 2.133 -9.869 1.00 91.31 82 TRP A N 1
ATOM 649 C CA . TRP A 1 82 ? 4.768 3.481 -10.009 1.00 91.31 82 TRP A CA 1
ATOM 650 C C . TRP A 1 82 ? 6.170 3.425 -10.625 1.00 91.31 82 TRP A C 1
ATOM 652 O O . TRP A 1 82 ? 6.767 2.354 -10.730 1.00 91.31 82 TRP A O 1
ATOM 662 N N . ALA A 1 83 ? 6.695 4.570 -11.064 1.00 83.00 83 ALA A N 1
ATOM 663 C CA . ALA A 1 83 ? 7.963 4.662 -11.788 1.00 83.00 83 ALA A CA 1
ATOM 664 C C . ALA A 1 83 ? 9.197 4.451 -10.881 1.00 83.00 83 ALA A C 1
ATOM 666 O O . ALA A 1 83 ? 10.032 5.341 -10.758 1.00 83.00 83 ALA A O 1
ATOM 667 N N . SER A 1 84 ? 9.319 3.280 -10.246 1.00 70.50 84 SER A N 1
ATOM 668 C CA . SER A 1 84 ? 10.533 2.873 -9.535 1.00 70.50 84 SER A CA 1
ATOM 669 C C . SER A 1 84 ? 11.515 2.309 -10.552 1.00 70.50 84 SER A C 1
ATOM 671 O O . SER A 1 84 ? 11.452 1.149 -10.971 1.00 70.50 84 SER A O 1
ATOM 673 N N . THR A 1 85 ? 12.333 3.194 -11.110 1.00 61.09 85 THR A N 1
ATOM 674 C CA . THR A 1 85 ? 13.159 2.856 -12.263 1.00 61.09 85 THR A CA 1
ATOM 675 C C . THR A 1 85 ? 14.040 1.651 -11.921 1.00 61.09 85 THR A C 1
ATOM 677 O O . THR A 1 85 ? 14.707 1.601 -10.894 1.00 61.09 85 THR A O 1
ATOM 680 N N . GLY A 1 86 ? 14.061 0.617 -12.768 1.00 54.25 86 GLY A N 1
ATOM 681 C CA . GLY A 1 86 ? 14.894 -0.580 -12.551 1.00 54.25 86 GLY A CA 1
ATOM 682 C C . GLY A 1 86 ? 16.409 -0.318 -12.645 1.00 54.25 86 GLY A C 1
ATOM 683 O O . GLY A 1 86 ? 17.181 -1.256 -12.841 1.00 54.25 86 GLY A O 1
ATOM 684 N N . ARG A 1 87 ? 16.842 0.949 -12.576 1.00 51.41 87 ARG A N 1
ATOM 685 C CA . ARG A 1 87 ? 18.203 1.443 -12.803 1.00 51.41 87 ARG A CA 1
ATOM 686 C C . ARG A 1 87 ? 18.656 2.301 -11.617 1.00 51.41 87 ARG A C 1
ATOM 688 O O . ARG A 1 87 ? 17.867 2.998 -11.001 1.00 51.41 87 ARG A O 1
ATOM 695 N N . THR A 1 88 ? 19.950 2.256 -11.318 1.00 48.84 88 THR A N 1
ATOM 696 C CA . THR A 1 88 ? 20.585 2.842 -10.122 1.00 48.84 88 THR A CA 1
ATOM 697 C C . THR A 1 88 ? 20.788 4.367 -10.176 1.00 48.84 88 THR A C 1
ATOM 699 O O . THR A 1 88 ? 21.770 4.847 -9.620 1.00 48.84 88 THR A O 1
ATOM 702 N N . VAL A 1 89 ? 19.953 5.152 -10.863 1.00 50.12 89 VAL A N 1
ATOM 703 C CA . VAL A 1 89 ? 20.213 6.604 -10.959 1.00 50.12 89 VAL A CA 1
ATOM 704 C C . VAL A 1 89 ? 19.315 7.356 -9.980 1.00 50.12 89 VAL A C 1
ATOM 706 O O . VAL A 1 89 ? 18.165 7.660 -10.266 1.00 50.12 89 VAL A O 1
ATOM 709 N N . ASP A 1 90 ? 19.906 7.587 -8.809 1.00 60.53 90 ASP A N 1
ATOM 710 C CA . ASP A 1 90 ? 19.481 8.401 -7.674 1.00 60.53 90 ASP A CA 1
ATOM 711 C C . ASP A 1 90 ? 18.262 7.920 -6.879 1.00 60.53 90 ASP A C 1
ATOM 713 O O . ASP A 1 90 ? 17.106 8.075 -7.253 1.00 60.53 90 ASP A O 1
ATOM 717 N N . TYR A 1 91 ? 18.543 7.440 -5.666 1.00 62.72 91 TYR A N 1
ATOM 718 C CA . TYR A 1 91 ? 17.563 7.229 -4.596 1.00 62.72 91 TYR A CA 1
ATOM 719 C C . TYR A 1 91 ? 16.604 8.425 -4.424 1.00 62.72 91 TYR A C 1
ATOM 721 O O . TYR A 1 91 ? 15.409 8.255 -4.188 1.00 62.72 91 TYR A O 1
ATOM 729 N N . ILE A 1 92 ? 17.118 9.645 -4.624 1.00 64.56 92 ILE A N 1
ATOM 730 C CA . ILE A 1 92 ? 16.337 10.887 -4.621 1.00 64.56 92 ILE A CA 1
ATOM 731 C C . ILE A 1 92 ? 15.317 10.921 -5.770 1.00 64.56 92 ILE A C 1
ATOM 733 O O . ILE A 1 92 ? 14.182 11.341 -5.559 1.00 64.56 92 ILE A O 1
ATOM 737 N N . TYR A 1 93 ? 15.681 10.472 -6.976 1.00 63.72 93 TYR A N 1
ATOM 738 C CA . TYR A 1 93 ? 14.766 10.433 -8.118 1.00 63.72 93 TYR A CA 1
ATOM 739 C C . TYR A 1 93 ? 13.592 9.487 -7.863 1.00 63.72 93 TYR A C 1
ATOM 741 O O . TYR A 1 93 ? 12.438 9.861 -8.084 1.00 63.72 93 TYR A O 1
ATOM 749 N N . ASP A 1 94 ? 13.857 8.284 -7.356 1.00 64.56 94 ASP A N 1
ATOM 750 C CA . ASP A 1 94 ? 12.773 7.351 -7.062 1.00 64.56 94 ASP A CA 1
ATOM 751 C C . ASP A 1 94 ? 11.944 7.828 -5.851 1.00 64.56 94 ASP A C 1
ATOM 753 O O . ASP A 1 94 ? 10.731 7.637 -5.853 1.00 64.56 94 ASP A O 1
ATOM 757 N N . ASN A 1 95 ? 12.527 8.516 -4.857 1.00 72.38 95 ASN A N 1
ATOM 758 C CA . ASN A 1 95 ? 11.747 9.151 -3.785 1.00 72.38 95 ASN A CA 1
ATOM 759 C C . ASN A 1 95 ? 10.821 10.257 -4.326 1.00 72.38 95 ASN A C 1
ATOM 761 O O . ASN A 1 95 ? 9.642 10.315 -3.966 1.00 72.38 95 ASN A O 1
ATOM 765 N N . ASN A 1 96 ? 11.317 11.088 -5.247 1.00 78.56 96 ASN A N 1
ATOM 766 C CA . ASN A 1 96 ? 10.506 12.084 -5.946 1.00 78.56 96 ASN A CA 1
ATOM 767 C C . ASN A 1 96 ? 9.403 11.412 -6.776 1.00 78.56 96 ASN A C 1
ATOM 769 O O . ASN A 1 96 ? 8.258 11.854 -6.749 1.00 78.56 96 ASN A O 1
ATOM 773 N N . SER A 1 97 ? 9.714 10.308 -7.456 1.00 78.81 97 SER A N 1
ATOM 774 C CA . SER A 1 97 ? 8.751 9.542 -8.256 1.00 78.81 97 SER A CA 1
ATOM 775 C C . SER A 1 97 ? 7.672 8.887 -7.390 1.00 78.81 97 SER A C 1
ATOM 777 O O . SER A 1 97 ? 6.490 8.950 -7.727 1.00 78.81 97 SER A O 1
ATOM 779 N N . ALA A 1 98 ? 8.045 8.327 -6.236 1.00 78.50 98 ALA A N 1
ATOM 780 C CA . ALA A 1 98 ? 7.102 7.828 -5.238 1.00 78.50 98 ALA A CA 1
ATOM 781 C C . ALA A 1 98 ? 6.220 8.965 -4.704 1.00 78.50 98 ALA A C 1
ATOM 783 O O . ALA A 1 98 ? 5.009 8.815 -4.575 1.00 78.50 98 ALA A O 1
ATOM 784 N N . THR A 1 99 ? 6.807 10.136 -4.465 1.00 84.62 99 THR A N 1
ATOM 785 C CA . THR A 1 99 ? 6.080 11.325 -4.010 1.00 84.62 99 THR A CA 1
ATOM 786 C C . THR A 1 99 ? 5.088 11.835 -5.062 1.00 84.62 99 THR A C 1
ATOM 788 O O . THR A 1 99 ? 3.989 12.245 -4.700 1.00 84.62 99 THR A O 1
ATOM 791 N N . VAL A 1 100 ? 5.422 11.758 -6.355 1.00 86.94 100 VAL A N 1
ATOM 792 C CA . VAL A 1 100 ? 4.492 12.045 -7.464 1.00 86.94 100 VAL A CA 1
ATOM 793 C C . VAL A 1 100 ? 3.362 11.010 -7.527 1.00 86.94 100 VAL A C 1
ATOM 795 O O . VAL A 1 100 ? 2.220 11.358 -7.813 1.00 86.94 100 VAL A O 1
ATOM 798 N N . ALA A 1 101 ? 3.650 9.742 -7.231 1.00 92.25 101 ALA A N 1
ATOM 799 C CA . ALA A 1 101 ? 2.682 8.652 -7.329 1.00 92.25 101 ALA A CA 1
ATOM 800 C C . ALA A 1 101 ? 1.606 8.636 -6.224 1.00 92.25 101 ALA A C 1
ATOM 802 O O . ALA A 1 101 ? 0.618 7.912 -6.375 1.00 92.25 101 ALA A O 1
ATOM 803 N N . ARG A 1 102 ? 1.750 9.423 -5.145 1.00 94.00 102 ARG A N 1
ATOM 804 C CA . ARG A 1 102 ? 0.814 9.429 -3.998 1.00 94.00 102 ARG A CA 1
ATOM 805 C C . ARG A 1 102 ? -0.630 9.724 -4.398 1.00 94.00 102 ARG A C 1
ATOM 807 O O . ARG A 1 102 ? -1.521 8.961 -4.036 1.00 94.00 102 ARG A O 1
ATOM 814 N N . ASP A 1 103 ? -0.834 10.715 -5.264 1.00 94.00 103 ASP A N 1
ATOM 815 C CA . ASP A 1 103 ? -2.166 11.106 -5.731 1.00 94.00 103 ASP A CA 1
ATOM 816 C C . ASP A 1 103 ? -2.774 9.994 -6.610 1.00 94.00 103 ASP A C 1
ATOM 818 O O . ASP A 1 103 ? -3.985 9.767 -6.626 1.00 94.00 103 ASP A O 1
ATOM 822 N N . GLY A 1 104 ? -1.925 9.238 -7.317 1.00 95.62 104 GLY A N 1
ATOM 823 C CA . GLY A 1 104 ? -2.334 8.060 -8.080 1.00 95.62 104 GLY A CA 1
ATOM 824 C C . GLY A 1 104 ? -2.797 6.908 -7.186 1.00 95.62 104 GLY A C 1
ATOM 825 O O . GLY A 1 104 ? -3.798 6.252 -7.498 1.00 95.62 104 GLY A O 1
ATOM 826 N N . LEU A 1 105 ? -2.107 6.665 -6.066 1.00 97.19 105 LEU A N 1
ATOM 827 C CA . LEU A 1 105 ? -2.516 5.644 -5.100 1.00 97.19 105 LEU A CA 1
ATOM 828 C C . LEU A 1 105 ? -3.812 6.056 -4.395 1.00 97.19 105 LEU A C 1
ATOM 830 O O . LEU A 1 105 ? -4.735 5.246 -4.314 1.00 97.19 105 LEU A O 1
ATOM 834 N N . GLU A 1 106 ? -3.921 7.319 -3.973 1.00 96.00 106 GLU A N 1
ATOM 835 C CA . GLU A 1 106 ? -5.157 7.887 -3.422 1.00 96.00 106 GLU A CA 1
ATOM 836 C C . GLU A 1 106 ? -6.332 7.663 -4.387 1.00 96.00 106 GLU A C 1
ATOM 838 O O . GLU A 1 106 ? -7.355 7.076 -4.024 1.00 96.00 106 GLU A O 1
ATOM 843 N N . LYS A 1 107 ? -6.160 8.038 -5.660 1.00 95.56 107 LYS A N 1
ATOM 844 C CA . LYS A 1 107 ? -7.168 7.828 -6.703 1.00 95.56 107 LYS A CA 1
ATOM 845 C C . LYS A 1 107 ? -7.536 6.353 -6.873 1.00 95.56 107 LYS A C 1
ATOM 847 O O . LYS A 1 107 ? -8.710 6.029 -7.036 1.00 95.56 107 LYS A O 1
ATOM 852 N N . THR A 1 108 ? -6.560 5.450 -6.812 1.00 97.00 108 THR A N 1
ATOM 853 C CA . THR A 1 108 ? -6.800 4.003 -6.928 1.00 97.00 108 THR A CA 1
ATOM 854 C C . THR A 1 108 ? -7.641 3.476 -5.763 1.00 97.00 108 THR A C 1
ATOM 856 O O . THR A 1 108 ? -8.572 2.698 -5.974 1.00 97.00 108 THR A O 1
ATOM 859 N N . LEU A 1 109 ? -7.376 3.938 -4.540 1.00 97.19 109 LEU A N 1
ATOM 860 C CA . LEU A 1 109 ? -8.159 3.579 -3.355 1.00 97.19 109 LEU A CA 1
ATOM 861 C C . LEU A 1 109 ? -9.598 4.117 -3.439 1.00 97.19 109 LEU A C 1
ATOM 863 O O . LEU A 1 109 ? -10.547 3.380 -3.160 1.00 97.19 109 LEU A O 1
ATOM 867 N N . ARG A 1 110 ? -9.783 5.353 -3.925 1.00 96.25 110 ARG A N 1
ATOM 868 C CA . ARG A 1 110 ? -11.115 5.918 -4.221 1.00 96.25 110 ARG A CA 1
ATOM 869 C C . ARG A 1 110 ? -11.868 5.106 -5.269 1.00 96.25 110 ARG A C 1
ATOM 871 O O . ARG A 1 110 ? -13.057 4.847 -5.103 1.00 96.25 110 ARG A O 1
ATOM 878 N N . LEU A 1 111 ? -11.182 4.676 -6.330 1.00 96.75 111 LEU A N 1
ATOM 879 C CA . LEU A 1 111 ? -11.770 3.835 -7.373 1.00 96.75 111 LEU A CA 1
ATOM 880 C C . LEU A 1 111 ? -12.238 2.488 -6.821 1.00 96.75 111 LEU A C 1
ATOM 882 O O . LEU A 1 111 ? -13.325 2.039 -7.176 1.00 96.75 111 LEU A O 1
ATOM 886 N N . LEU A 1 112 ? -11.466 1.864 -5.927 1.00 97.44 112 LEU A N 1
ATOM 887 C CA . LEU A 1 112 ? -11.879 0.626 -5.265 1.00 97.44 112 LEU A CA 1
ATOM 888 C C . LEU A 1 112 ? -13.127 0.832 -4.409 1.00 97.44 112 LEU A C 1
ATOM 890 O O . LEU A 1 112 ? -14.080 0.060 -4.534 1.00 97.44 112 LEU A O 1
ATOM 894 N N . HIS A 1 113 ? -13.152 1.890 -3.595 1.00 96.81 113 HIS A N 1
ATOM 895 C CA . HIS A 1 113 ? -14.333 2.250 -2.814 1.00 96.81 113 HIS A CA 1
ATOM 896 C C . HIS A 1 113 ? -15.561 2.450 -3.724 1.00 96.81 113 HIS A C 1
ATOM 898 O O . HIS A 1 113 ? -16.576 1.775 -3.551 1.00 96.81 113 HIS A O 1
ATOM 904 N N . ALA A 1 114 ? -15.448 3.287 -4.762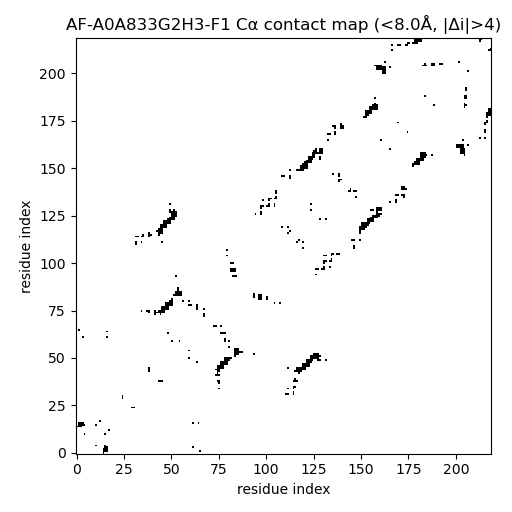 1.00 96.62 114 ALA A N 1
ATOM 905 C CA . ALA A 1 114 ? -16.533 3.582 -5.705 1.00 96.62 114 ALA A CA 1
ATOM 906 C C . ALA A 1 114 ? -16.983 2.362 -6.540 1.00 96.62 114 ALA A C 1
ATOM 908 O O . ALA A 1 114 ? -18.135 2.276 -6.981 1.00 96.62 114 ALA A O 1
ATOM 909 N N . ALA A 1 115 ? -16.091 1.393 -6.761 1.00 97.31 115 ALA A N 1
ATOM 910 C CA . ALA A 1 115 ? -16.408 0.126 -7.414 1.00 97.31 115 ALA A CA 1
ATOM 911 C C . ALA A 1 115 ? -17.150 -0.864 -6.492 1.00 97.31 115 ALA A C 1
ATOM 913 O O . ALA A 1 115 ? -17.660 -1.874 -6.981 1.00 97.31 115 ALA A O 1
ATOM 914 N N . GLY A 1 116 ? -17.266 -0.566 -5.193 1.00 97.25 116 GLY A N 1
ATOM 915 C CA . GLY A 1 116 ? -18.003 -1.365 -4.212 1.00 97.25 116 GLY A CA 1
ATOM 916 C C . GLY A 1 116 ? -17.119 -2.174 -3.260 1.00 97.25 116 GLY A C 1
ATOM 917 O O . GLY A 1 116 ? -17.581 -3.180 -2.714 1.00 97.25 116 GLY A O 1
ATOM 918 N N . ALA A 1 117 ? -15.856 -1.781 -3.064 1.00 98.06 117 ALA A N 1
ATOM 919 C CA . ALA A 1 117 ? -15.003 -2.420 -2.070 1.00 98.06 117 ALA A CA 1
ATOM 920 C C . ALA A 1 117 ? -15.557 -2.186 -0.654 1.00 98.06 117 ALA A C 1
ATOM 922 O O . ALA A 1 117 ? -15.788 -1.059 -0.220 1.00 98.06 117 ALA A O 1
ATOM 923 N N . ARG A 1 118 ? -15.758 -3.281 0.078 1.00 97.12 118 ARG A N 1
ATOM 924 C CA . ARG A 1 118 ? -16.177 -3.297 1.486 1.00 97.12 118 ARG A CA 1
ATOM 925 C C . ARG A 1 118 ? -15.003 -3.388 2.450 1.00 97.12 118 ARG A C 1
ATOM 927 O O . ARG A 1 118 ? -15.152 -2.995 3.602 1.00 97.12 118 ARG A O 1
ATOM 934 N N . ARG A 1 119 ? -13.875 -3.923 1.977 1.00 97.06 119 ARG A N 1
ATOM 935 C CA . ARG A 1 119 ? -12.612 -4.033 2.707 1.00 97.06 119 ARG A CA 1
ATOM 936 C C . ARG A 1 119 ? -11.452 -3.897 1.727 1.00 97.06 119 ARG A C 1
ATOM 938 O O . ARG A 1 119 ? -11.442 -4.602 0.718 1.00 97.06 119 ARG A O 1
ATOM 945 N N . ILE A 1 120 ? -10.498 -3.028 2.036 1.00 97.75 120 ILE A N 1
ATOM 946 C CA . ILE A 1 120 ? -9.291 -2.786 1.247 1.00 97.75 120 ILE A CA 1
ATOM 947 C C . ILE A 1 120 ? -8.077 -3.088 2.124 1.00 97.75 120 ILE A C 1
ATOM 949 O O . ILE A 1 120 ? -7.725 -2.305 3.001 1.00 97.75 120 ILE A O 1
ATOM 953 N N . ASP A 1 121 ? -7.459 -4.237 1.886 1.00 97.56 121 ASP A N 1
ATOM 954 C CA . ASP A 1 121 ? -6.193 -4.636 2.494 1.00 97.56 121 ASP A CA 1
ATOM 955 C C . ASP A 1 121 ? -5.035 -4.035 1.697 1.00 97.56 121 ASP A C 1
ATOM 957 O O . ASP A 1 121 ? -5.073 -4.029 0.465 1.00 97.56 121 ASP A O 1
ATOM 961 N N . ILE A 1 122 ? -4.000 -3.548 2.375 1.00 98.06 122 ILE A N 1
ATOM 962 C CA . ILE A 1 122 ? -2.820 -2.953 1.744 1.00 98.06 122 ILE A CA 1
ATOM 963 C C . ILE A 1 122 ? -1.589 -3.753 2.146 1.00 98.06 122 ILE A C 1
ATOM 965 O O . ILE A 1 122 ? -1.327 -3.942 3.328 1.00 98.06 122 ILE A O 1
ATOM 969 N N . VAL A 1 123 ? -0.796 -4.176 1.164 1.00 97.81 123 VAL A N 1
ATOM 970 C CA . VAL A 1 123 ? 0.554 -4.705 1.391 1.00 97.81 123 VAL A CA 1
ATOM 971 C C . VAL A 1 123 ? 1.535 -3.817 0.645 1.00 97.81 123 VAL A C 1
ATOM 973 O O . VAL A 1 123 ? 1.497 -3.730 -0.580 1.00 97.81 123 VAL A O 1
ATOM 976 N N . ALA A 1 124 ? 2.434 -3.171 1.373 1.00 97.12 124 ALA A N 1
ATOM 977 C CA . ALA A 1 124 ? 3.447 -2.292 0.810 1.00 97.12 124 ALA A CA 1
ATOM 978 C C . ALA A 1 124 ? 4.854 -2.802 1.136 1.00 97.12 124 ALA A C 1
ATOM 980 O O . ALA A 1 124 ? 5.081 -3.410 2.181 1.00 97.12 124 ALA A O 1
ATOM 981 N N . HIS A 1 125 ? 5.806 -2.590 0.225 1.00 93.94 125 HIS A N 1
ATOM 982 C CA . HIS A 1 125 ? 7.184 -3.061 0.389 1.00 93.94 125 HIS A CA 1
ATOM 983 C C . HIS A 1 125 ? 8.217 -1.952 0.168 1.00 93.94 125 HIS A C 1
ATOM 985 O O . HIS A 1 125 ? 8.114 -1.200 -0.804 1.00 93.94 125 HIS A O 1
ATOM 991 N N . SER A 1 126 ? 9.259 -1.891 1.010 1.00 90.44 126 SER A N 1
ATOM 992 C CA . SER A 1 126 ? 10.368 -0.929 0.893 1.00 90.44 126 SER A CA 1
ATOM 993 C C . SER A 1 126 ? 9.855 0.513 0.739 1.00 90.44 126 SER A C 1
ATOM 995 O O . SER A 1 126 ? 9.079 0.973 1.578 1.00 90.44 126 SER A O 1
ATOM 997 N N . MET A 1 127 ? 10.223 1.232 -0.322 1.00 89.56 127 MET A N 1
ATOM 998 C CA . MET A 1 127 ? 9.759 2.604 -0.560 1.00 89.56 127 MET A CA 1
ATOM 999 C C . MET A 1 127 ? 8.264 2.710 -0.924 1.00 89.56 127 MET A C 1
ATOM 1001 O O . MET A 1 127 ? 7.681 3.787 -0.835 1.00 89.56 127 MET A O 1
ATOM 1005 N N . GLY A 1 128 ? 7.591 1.601 -1.250 1.00 93.06 128 GLY A N 1
ATOM 1006 C CA . GLY A 1 128 ? 6.130 1.575 -1.391 1.00 93.06 128 GLY A CA 1
ATOM 1007 C C . GLY A 1 128 ? 5.401 1.906 -0.082 1.00 93.06 128 GLY A C 1
ATOM 1008 O O . GLY A 1 128 ? 4.264 2.379 -0.104 1.00 93.06 128 GLY A O 1
ATOM 1009 N N . ASN A 1 129 ? 6.068 1.720 1.064 1.00 94.75 129 ASN A N 1
ATOM 1010 C CA . ASN A 1 129 ? 5.540 2.101 2.372 1.00 94.75 129 ASN A CA 1
ATOM 1011 C C . ASN A 1 129 ? 5.424 3.624 2.513 1.00 94.75 129 ASN A C 1
ATOM 1013 O O . ASN A 1 129 ? 4.410 4.105 3.010 1.00 94.75 129 ASN A O 1
ATOM 1017 N N . TRP A 1 130 ? 6.418 4.383 2.027 1.00 92.56 130 TRP A N 1
ATOM 1018 C CA . TRP A 1 130 ? 6.380 5.853 2.007 1.00 92.56 130 TRP A CA 1
ATOM 1019 C C . TRP A 1 130 ? 5.142 6.359 1.268 1.00 92.56 130 TRP A C 1
ATOM 1021 O O . TRP A 1 130 ? 4.343 7.121 1.807 1.00 92.56 130 TRP A O 1
ATOM 1031 N N . LEU A 1 131 ? 4.968 5.853 0.048 1.00 94.19 131 LEU A N 1
ATOM 1032 C CA . LEU A 1 131 ? 3.845 6.153 -0.827 1.00 94.19 131 LEU A CA 1
ATOM 1033 C C . LEU A 1 131 ? 2.495 5.812 -0.170 1.00 94.19 131 LEU A C 1
ATOM 1035 O O . LEU A 1 131 ? 1.562 6.612 -0.212 1.00 94.19 131 LEU A O 1
ATOM 1039 N N . THR A 1 132 ? 2.407 4.641 0.463 1.00 96.69 132 THR A N 1
ATOM 1040 C CA . THR A 1 132 ? 1.200 4.195 1.172 1.00 96.69 132 THR A CA 1
ATOM 1041 C C . THR A 1 132 ? 0.852 5.136 2.319 1.00 96.69 132 THR A C 1
ATOM 1043 O O . THR A 1 132 ? -0.281 5.600 2.411 1.00 96.69 132 THR A O 1
ATOM 1046 N N . MET A 1 133 ? 1.829 5.470 3.162 1.00 96.38 133 MET A N 1
ATOM 1047 C CA . MET A 1 133 ? 1.614 6.362 4.300 1.00 96.38 133 MET A CA 1
ATOM 1048 C C . MET A 1 133 ? 1.235 7.782 3.867 1.00 96.38 133 MET A C 1
ATOM 1050 O O . MET A 1 133 ? 0.379 8.394 4.504 1.00 96.38 133 MET A O 1
ATOM 1054 N N . GLU A 1 134 ? 1.795 8.296 2.767 1.00 95.81 134 GLU A N 1
ATOM 1055 C CA . GLU A 1 134 ? 1.388 9.597 2.225 1.00 95.81 134 GLU A CA 1
ATOM 1056 C C . GLU A 1 134 ? -0.051 9.588 1.697 1.00 95.81 134 GLU A C 1
ATOM 1058 O O . GLU A 1 134 ? -0.804 10.507 2.017 1.00 95.81 134 GLU A O 1
ATOM 1063 N N . ALA A 1 135 ? -0.474 8.543 0.979 1.00 95.75 135 ALA A N 1
ATOM 1064 C CA . ALA A 1 135 ? -1.861 8.427 0.520 1.00 95.75 135 ALA A CA 1
ATOM 1065 C C . ALA A 1 135 ? -2.849 8.356 1.702 1.00 95.75 135 ALA A C 1
ATOM 1067 O O . ALA A 1 135 ? -3.856 9.063 1.724 1.00 95.75 135 ALA A O 1
ATOM 1068 N N . LEU A 1 136 ? -2.540 7.568 2.738 1.00 95.31 136 LEU A N 1
ATOM 1069 C CA . LEU A 1 136 ? -3.358 7.500 3.958 1.00 95.31 136 LEU A CA 1
ATOM 1070 C C . LEU A 1 136 ? -3.408 8.846 4.694 1.00 95.31 136 LEU A C 1
ATOM 1072 O O . LEU A 1 136 ? -4.465 9.281 5.157 1.00 95.31 136 LEU A O 1
ATOM 1076 N N . ARG A 1 137 ? -2.279 9.559 4.747 1.00 94.75 137 ARG A N 1
ATOM 1077 C CA . ARG A 1 137 ? -2.207 10.911 5.304 1.00 94.75 137 ARG A CA 1
ATOM 1078 C C . ARG A 1 137 ? -3.059 11.911 4.510 1.00 94.75 137 ARG A C 1
ATOM 1080 O O . ARG A 1 137 ? -3.644 12.804 5.127 1.00 94.75 137 ARG A O 1
ATOM 1087 N N . GLN A 1 138 ? -3.157 11.782 3.184 1.00 94.00 138 GLN A N 1
ATOM 1088 C CA . GLN A 1 138 ? -4.026 12.620 2.343 1.00 94.00 138 GLN A CA 1
ATOM 1089 C C . GLN A 1 138 ? -5.511 12.424 2.674 1.00 94.00 138 GLN A C 1
ATOM 1091 O O . GLN A 1 138 ? -6.220 13.418 2.840 1.00 94.00 138 GLN A O 1
ATOM 1096 N N . PHE A 1 139 ? -5.969 11.187 2.88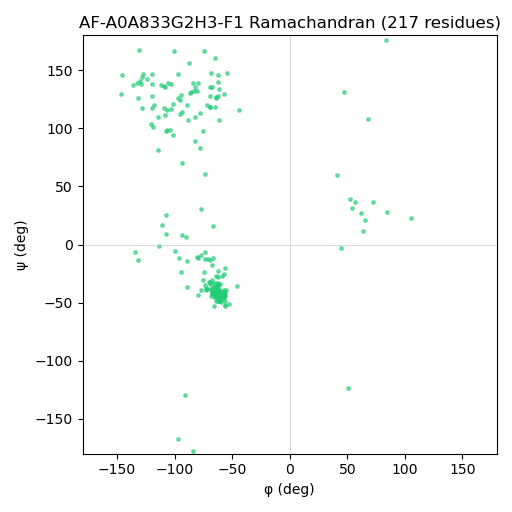9 1.00 93.31 139 PHE A N 1
ATOM 1097 C CA . PHE A 1 139 ? -7.343 10.934 3.347 1.00 93.31 139 PHE A CA 1
ATOM 1098 C C . PHE A 1 139 ? -7.628 11.574 4.710 1.00 93.31 139 PHE A C 1
ATOM 1100 O O . PHE A 1 139 ? -8.646 12.248 4.882 1.00 93.31 139 PHE A O 1
ATOM 1107 N N . ALA A 1 140 ? -6.688 11.460 5.653 1.00 91.81 140 ALA A N 1
ATOM 1108 C CA . ALA A 1 140 ? -6.813 12.099 6.962 1.00 91.81 140 ALA A CA 1
ATOM 1109 C C . ALA A 1 140 ? -6.838 13.637 6.872 1.00 91.81 140 ALA A C 1
ATOM 1111 O O . ALA A 1 140 ? -7.572 14.302 7.602 1.00 91.81 140 ALA A O 1
ATOM 1112 N N . LEU A 1 141 ? -6.061 14.232 5.959 1.00 91.56 141 LEU A N 1
ATOM 1113 C CA . LEU A 1 141 ? -6.096 15.671 5.670 1.00 91.56 141 LEU A CA 1
ATOM 1114 C C . LEU A 1 141 ? -7.443 16.118 5.100 1.00 91.56 141 LEU A C 1
ATOM 1116 O O . LEU A 1 141 ? -7.957 17.153 5.520 1.00 91.56 141 LEU A O 1
ATOM 1120 N N . ALA A 1 142 ? -8.001 15.337 4.177 1.00 91.25 142 ALA A N 1
ATOM 1121 C CA . ALA A 1 142 ? -9.284 15.606 3.539 1.00 91.25 142 ALA A CA 1
ATOM 1122 C C . ALA A 1 142 ? -10.490 15.355 4.462 1.00 91.25 142 ALA A C 1
ATOM 1124 O O . ALA A 1 142 ? -11.612 15.680 4.087 1.00 91.25 142 ALA A O 1
ATOM 1125 N N . SER A 1 143 ? -10.274 14.801 5.665 1.00 86.44 143 SER A N 1
ATOM 1126 C CA . SER A 1 143 ? -11.343 14.293 6.543 1.00 86.44 143 SER A CA 1
ATOM 1127 C C . SER A 1 143 ? -12.250 13.282 5.838 1.00 86.44 143 SER A C 1
ATOM 1129 O O . SER A 1 143 ? -13.442 13.184 6.122 1.00 86.44 143 SER A O 1
ATOM 1131 N N . ASP A 1 144 ? -11.671 12.533 4.906 1.00 83.25 144 ASP A N 1
ATOM 1132 C CA . ASP A 1 144 ? -12.388 11.583 4.084 1.00 83.25 144 ASP A CA 1
ATOM 1133 C C . ASP A 1 144 ? -12.446 10.219 4.770 1.00 83.25 144 ASP A C 1
ATOM 1135 O O . ASP A 1 144 ? -11.456 9.481 4.870 1.00 83.25 144 ASP A O 1
ATOM 1139 N N . ARG A 1 145 ? -13.640 9.898 5.263 1.00 83.06 145 ARG A N 1
ATOM 1140 C CA . ARG A 1 145 ? -13.910 8.634 5.943 1.00 83.06 145 ARG A CA 1
ATOM 1141 C C . ARG A 1 145 ? -14.361 7.523 5.008 1.00 83.06 145 ARG A C 1
ATOM 1143 O O . ARG A 1 145 ? -14.262 6.365 5.390 1.00 83.06 145 ARG A O 1
ATOM 1150 N N . ASP A 1 146 ? -14.749 7.829 3.774 1.00 85.12 146 ASP A N 1
ATOM 1151 C CA . ASP A 1 146 ? -15.313 6.831 2.865 1.00 85.12 146 ASP A CA 1
ATOM 1152 C C . ASP A 1 146 ? -14.296 5.729 2.550 1.00 85.12 146 ASP A C 1
ATOM 1154 O O . ASP A 1 146 ? -14.620 4.539 2.575 1.00 85.12 146 ASP A O 1
ATOM 1158 N N . VAL A 1 147 ? -13.041 6.105 2.294 1.00 86.56 147 VAL A N 1
ATOM 1159 C CA . VAL A 1 147 ? -11.951 5.137 2.095 1.00 86.56 147 VAL A CA 1
ATOM 1160 C C . VAL A 1 147 ? -11.429 4.611 3.430 1.00 86.56 147 VAL A C 1
ATOM 1162 O O . VAL A 1 147 ? -11.225 3.404 3.561 1.00 86.56 147 VAL A O 1
ATOM 1165 N N . SER A 1 148 ? -11.244 5.492 4.417 1.00 85.88 148 SER A N 1
ATOM 1166 C CA . SER A 1 148 ? -10.661 5.145 5.721 1.00 85.88 148 SER A CA 1
ATOM 1167 C C . SER A 1 148 ? -11.466 4.058 6.447 1.00 85.88 148 SER A C 1
ATOM 1169 O O . SER A 1 148 ? -10.884 3.087 6.923 1.00 85.88 148 SER A O 1
ATOM 1171 N N . ASP A 1 149 ? -12.800 4.135 6.412 1.00 90.00 149 ASP A N 1
ATOM 1172 C CA . ASP A 1 149 ? -13.716 3.166 7.033 1.00 90.00 149 ASP A CA 1
ATOM 1173 C C . ASP A 1 149 ? -13.736 1.806 6.304 1.00 90.00 149 ASP A C 1
ATOM 1175 O O . ASP A 1 149 ? -14.295 0.820 6.794 1.00 90.00 149 ASP A O 1
ATOM 1179 N N . ARG A 1 150 ? -13.154 1.735 5.100 1.00 94.06 150 ARG A N 1
ATOM 1180 C CA . ARG A 1 150 ? -13.001 0.497 4.320 1.00 94.06 150 ARG A CA 1
ATOM 1181 C C . ARG A 1 150 ? -11.614 -0.111 4.448 1.00 94.06 150 ARG A C 1
ATOM 1183 O O . ARG A 1 150 ? -11.416 -1.204 3.916 1.00 94.06 150 ARG A O 1
ATOM 1190 N N . LEU A 1 151 ? -10.667 0.541 5.120 1.00 94.50 151 LEU A N 1
ATOM 1191 C CA . LEU A 1 151 ? -9.331 -0.017 5.300 1.00 94.50 151 LEU A CA 1
ATOM 1192 C C . LEU A 1 151 ? -9.394 -1.296 6.144 1.00 94.50 151 LEU A C 1
ATOM 1194 O O . LEU A 1 151 ? -9.989 -1.353 7.220 1.00 94.50 151 LEU A O 1
ATOM 1198 N N . GLY A 1 152 ? -8.812 -2.354 5.589 1.00 95.25 152 GLY A N 1
ATOM 1199 C CA . GLY A 1 152 ? -8.610 -3.636 6.238 1.00 95.25 152 GLY A CA 1
ATOM 1200 C C . GLY A 1 152 ? -7.262 -3.673 6.944 1.00 95.25 152 GLY A C 1
ATOM 1201 O O . GLY A 1 152 ? -6.934 -2.778 7.720 1.00 95.25 152 GLY A O 1
ATOM 1202 N N . ASP A 1 153 ? -6.489 -4.723 6.685 1.00 95.31 153 ASP A N 1
ATOM 1203 C CA . ASP A 1 153 ? -5.137 -4.828 7.232 1.00 95.31 153 ASP A CA 1
ATOM 1204 C C . ASP A 1 153 ? -4.171 -3.999 6.376 1.00 95.31 153 ASP A C 1
ATOM 1206 O O . ASP A 1 153 ? -4.162 -4.113 5.149 1.00 95.31 153 ASP A O 1
ATOM 1210 N N . VAL A 1 154 ? -3.343 -3.177 7.023 1.00 97.25 154 VAL A N 1
ATOM 1211 C CA . VAL A 1 154 ? -2.250 -2.441 6.375 1.00 97.25 154 VAL A CA 1
ATOM 1212 C C . VAL A 1 154 ? -0.941 -3.071 6.822 1.00 97.25 154 VAL A C 1
ATOM 1214 O O . VAL A 1 154 ? -0.576 -2.984 7.992 1.00 97.25 154 VAL A O 1
ATOM 1217 N N . ILE A 1 155 ? -0.255 -3.729 5.895 1.00 96.88 155 ILE A N 1
ATOM 1218 C CA . ILE A 1 155 ? 0.999 -4.441 6.127 1.00 96.88 155 ILE A CA 1
ATOM 1219 C C . ILE A 1 155 ? 2.131 -3.670 5.454 1.00 96.88 155 ILE A C 1
ATOM 1221 O O . ILE A 1 155 ? 2.169 -3.535 4.228 1.00 96.88 155 ILE A O 1
ATOM 1225 N N . LEU A 1 156 ? 3.067 -3.194 6.267 1.00 96.06 156 LEU A N 1
ATOM 1226 C CA . LEU A 1 156 ? 4.235 -2.434 5.858 1.00 96.06 156 LEU A CA 1
ATOM 1227 C C . LEU A 1 156 ? 5.491 -3.307 5.972 1.00 96.06 156 LEU A C 1
ATOM 1229 O O . LEU A 1 156 ? 6.046 -3.484 7.056 1.00 96.06 156 LEU A O 1
ATOM 1233 N N . ALA A 1 157 ? 5.937 -3.886 4.857 1.00 92.69 157 ALA A N 1
ATOM 1234 C CA . ALA A 1 157 ? 7.071 -4.809 4.824 1.00 92.69 157 ALA A CA 1
ATOM 1235 C C . ALA A 1 157 ? 8.389 -4.093 4.489 1.00 92.69 157 ALA A C 1
ATOM 1237 O O . ALA A 1 157 ? 8.475 -3.376 3.486 1.00 92.69 157 ALA A O 1
ATOM 1238 N N . SER A 1 158 ? 9.412 -4.317 5.317 1.00 90.81 158 SER A N 1
ATOM 1239 C CA . SER A 1 158 ? 10.736 -3.677 5.280 1.00 90.81 158 SER A CA 1
ATOM 1240 C C . SER A 1 158 ? 10.639 -2.171 4.982 1.00 90.81 158 SER A C 1
ATOM 1242 O O . SER A 1 158 ? 11.119 -1.727 3.938 1.00 90.81 158 SER A O 1
ATOM 1244 N N . PRO A 1 159 ? 9.947 -1.374 5.822 1.00 88.56 159 PRO A N 1
ATOM 1245 C CA . PRO A 1 159 ? 9.633 0.017 5.511 1.00 88.56 159 PRO A CA 1
ATOM 1246 C C . PRO A 1 159 ? 10.874 0.902 5.401 1.00 88.56 159 PRO A C 1
ATOM 1248 O O . PRO A 1 159 ? 11.585 1.145 6.376 1.00 88.56 159 PRO A O 1
ATOM 1251 N N . ASP A 1 160 ? 11.069 1.458 4.205 1.00 86.81 160 ASP A N 1
ATOM 1252 C CA . ASP A 1 160 ? 12.098 2.456 3.924 1.00 86.81 160 ASP A CA 1
ATOM 1253 C C . ASP A 1 160 ? 11.520 3.873 4.083 1.00 86.81 160 ASP A C 1
ATOM 1255 O O . ASP A 1 160 ? 11.272 4.589 3.112 1.00 86.81 160 ASP A O 1
ATOM 1259 N N . ILE A 1 161 ? 11.237 4.247 5.333 1.00 87.06 161 ILE A N 1
ATOM 1260 C CA . ILE A 1 161 ? 10.735 5.570 5.731 1.00 87.06 161 ILE A CA 1
ATOM 1261 C C . ILE A 1 161 ? 11.595 6.076 6.889 1.00 87.06 161 ILE A C 1
ATOM 1263 O O . ILE A 1 161 ? 11.950 5.301 7.774 1.00 87.06 161 ILE A O 1
ATOM 1267 N N . ASP A 1 162 ? 11.923 7.366 6.906 1.00 87.75 162 ASP A N 1
ATOM 1268 C CA . ASP A 1 162 ? 12.522 8.006 8.082 1.00 87.75 162 ASP A CA 1
ATOM 1269 C C . ASP A 1 162 ? 11.560 7.924 9.280 1.00 87.75 162 ASP A C 1
ATOM 1271 O O . ASP A 1 162 ? 10.365 8.193 9.136 1.00 87.75 162 ASP A O 1
ATOM 1275 N N . VAL A 1 163 ? 12.056 7.543 10.460 1.00 86.19 163 VAL A N 1
ATOM 1276 C CA . VAL A 1 163 ? 11.181 7.304 11.617 1.00 86.19 163 VAL A CA 1
ATOM 1277 C C . VAL A 1 163 ? 10.432 8.562 12.070 1.00 86.19 163 VAL A C 1
ATOM 1279 O O . VAL A 1 163 ? 9.268 8.467 12.463 1.00 86.19 163 VAL A O 1
ATOM 1282 N N . ASP A 1 164 ? 11.047 9.745 11.991 1.00 86.12 164 ASP A N 1
ATOM 1283 C CA . ASP A 1 164 ? 10.398 10.991 12.404 1.00 86.12 164 ASP A CA 1
ATOM 1284 C C . ASP A 1 164 ? 9.276 11.343 11.435 1.00 86.12 164 ASP A C 1
ATOM 1286 O O . ASP A 1 164 ? 8.197 11.787 11.846 1.00 86.12 164 ASP A O 1
ATOM 1290 N N . VAL A 1 165 ? 9.510 11.094 10.145 1.00 90.38 165 VAL A N 1
ATOM 1291 C CA . VAL A 1 165 ? 8.491 11.281 9.119 1.00 90.38 165 VAL A CA 1
ATOM 1292 C C . VAL A 1 165 ? 7.344 10.291 9.316 1.00 90.38 165 VAL A C 1
ATOM 1294 O O . VAL A 1 165 ? 6.191 10.716 9.340 1.00 90.38 165 VAL A O 1
ATOM 1297 N N . PHE A 1 166 ? 7.632 9.014 9.567 1.00 92.00 166 PHE A N 1
ATOM 1298 C CA . PHE A 1 166 ? 6.608 8.005 9.845 1.00 92.00 166 PHE A CA 1
ATOM 1299 C C . PHE A 1 166 ? 5.752 8.367 11.065 1.00 92.00 166 PHE A C 1
ATOM 1301 O O . PHE A 1 166 ? 4.523 8.374 10.992 1.00 92.00 166 PHE A O 1
ATOM 1308 N N . LYS A 1 167 ? 6.383 8.778 12.172 1.00 92.06 167 LYS A N 1
ATOM 1309 C CA . LYS A 1 167 ? 5.669 9.259 13.364 1.00 92.06 167 LYS A CA 1
ATOM 1310 C C . LYS A 1 167 ? 4.840 10.507 13.067 1.00 92.06 167 LYS A C 1
ATOM 1312 O O . LYS A 1 167 ? 3.723 10.636 13.559 1.00 92.06 167 LYS A O 1
ATOM 1317 N N . SER A 1 168 ? 5.362 11.440 12.271 1.00 93.94 168 SER A N 1
ATOM 1318 C CA . SER A 1 168 ? 4.623 12.632 11.835 1.00 93.94 168 SER A CA 1
ATOM 1319 C C . SER A 1 168 ? 3.379 12.267 11.016 1.00 93.94 168 SER A C 1
ATOM 1321 O O . SER A 1 168 ? 2.295 12.797 11.268 1.00 93.94 168 SER A O 1
ATOM 1323 N N . GLN A 1 169 ? 3.505 11.310 10.093 1.00 94.50 169 GLN A N 1
ATOM 1324 C CA . GLN A 1 169 ? 2.389 10.784 9.309 1.00 94.50 169 GLN A CA 1
ATOM 1325 C C . GLN A 1 169 ? 1.346 10.119 10.207 1.00 94.50 169 GLN A C 1
ATOM 1327 O O . GLN A 1 169 ? 0.177 10.476 10.114 1.00 94.50 169 GLN A O 1
ATOM 1332 N N . LEU A 1 170 ? 1.752 9.237 11.125 1.00 93.00 170 LEU A N 1
ATOM 1333 C CA . LEU A 1 170 ? 0.839 8.574 12.063 1.00 93.00 170 LEU A CA 1
ATOM 1334 C C . LEU A 1 170 ? 0.103 9.564 12.963 1.00 93.00 170 LEU A C 1
ATOM 1336 O O . LEU A 1 170 ? -1.108 9.461 13.124 1.00 93.00 170 LEU A O 1
ATOM 1340 N N . ARG A 1 171 ? 0.787 10.588 13.488 1.00 93.44 171 ARG A N 1
ATOM 1341 C CA . ARG A 1 171 ? 0.121 11.656 14.255 1.00 93.44 171 ARG A CA 1
ATOM 1342 C C . ARG A 1 171 ? -0.922 12.395 13.422 1.00 93.44 171 ARG A C 1
ATOM 1344 O O . ARG A 1 171 ? -1.930 12.829 13.970 1.00 93.44 171 ARG A O 1
ATOM 1351 N N . ARG A 1 172 ? -0.684 12.558 12.115 1.00 93.62 172 ARG A N 1
ATOM 1352 C CA . ARG A 1 172 ? -1.652 13.192 11.216 1.00 93.62 172 ARG A CA 1
ATOM 1353 C C . ARG A 1 172 ? -2.811 12.269 10.844 1.00 93.62 172 ARG A C 1
ATOM 1355 O O . ARG A 1 172 ? -3.931 12.757 10.743 1.00 93.62 172 ARG A O 1
ATOM 1362 N N . ILE A 1 173 ? -2.536 10.986 10.621 1.00 92.25 173 ILE A N 1
ATOM 1363 C CA . ILE A 1 173 ? -3.539 9.952 10.331 1.00 92.25 173 ILE A CA 1
ATOM 1364 C C . ILE A 1 173 ? -4.437 9.725 11.555 1.00 92.25 173 ILE A C 1
ATOM 1366 O O . ILE A 1 173 ? -5.634 9.497 11.410 1.00 92.25 173 ILE A O 1
ATOM 1370 N N . GLY A 1 174 ? -3.874 9.866 12.755 1.00 89.00 174 GLY A N 1
ATOM 1371 C CA . GLY A 1 174 ? -4.507 9.448 13.995 1.00 89.00 174 GLY A CA 1
ATOM 1372 C C . GLY A 1 174 ? -4.271 7.962 14.252 1.00 89.00 174 GLY A C 1
ATOM 1373 O O . GLY A 1 174 ? -3.669 7.255 13.445 1.00 89.00 174 GLY A O 1
ATOM 1374 N N . LYS A 1 175 ? -4.735 7.486 15.409 1.00 84.19 175 LYS A N 1
ATOM 1375 C CA . LYS A 1 175 ? -4.654 6.065 15.745 1.00 84.19 175 LYS A CA 1
ATOM 1376 C C . LYS A 1 175 ? -5.618 5.294 14.832 1.00 84.19 175 LYS A C 1
ATOM 1378 O O . LYS A 1 175 ? -6.814 5.577 14.897 1.00 84.19 175 LYS A O 1
ATOM 1383 N N . PRO A 1 176 ? -5.134 4.362 13.995 1.00 82.31 176 PRO A N 1
ATOM 1384 C CA . PRO A 1 176 ? -6.009 3.615 13.104 1.00 82.31 176 PRO A CA 1
ATOM 1385 C C . PRO A 1 176 ? -6.915 2.668 13.905 1.00 82.31 176 PRO A C 1
ATOM 1387 O O . PRO A 1 176 ? -6.513 2.145 14.948 1.00 82.31 176 PRO A O 1
ATOM 1390 N N . ASP A 1 177 ? -8.134 2.427 13.410 1.00 83.00 177 ASP A N 1
ATOM 1391 C CA . ASP A 1 177 ? -9.108 1.529 14.058 1.00 83.00 177 ASP A CA 1
ATOM 1392 C C . ASP A 1 177 ? -8.604 0.080 14.145 1.00 83.00 177 ASP A C 1
ATOM 1394 O O . ASP A 1 177 ? -8.970 -0.676 15.048 1.00 83.00 177 ASP A O 1
ATOM 1398 N N . ARG A 1 178 ? -7.744 -0.309 13.198 1.00 86.75 178 ARG A N 1
ATOM 1399 C CA . ARG A 1 178 ? -6.990 -1.564 13.198 1.00 86.75 178 ARG A CA 1
ATOM 1400 C C . ARG A 1 178 ? -5.502 -1.227 13.189 1.00 86.75 178 ARG A C 1
ATOM 1402 O O . ARG A 1 178 ? -5.116 -0.321 12.451 1.00 86.75 178 ARG A O 1
ATOM 1409 N N . PRO A 1 179 ? -4.664 -1.932 13.963 1.00 88.19 179 PRO A N 1
ATOM 1410 C CA . PRO A 1 179 ? -3.240 -1.651 13.961 1.00 88.19 179 PRO A CA 1
ATOM 1411 C C . PRO A 1 179 ? -2.632 -1.889 12.574 1.00 88.19 179 PRO A C 1
ATOM 1413 O O . PRO A 1 179 ? -3.054 -2.796 11.852 1.00 88.19 179 PRO A O 1
ATOM 1416 N N . PHE A 1 180 ? -1.634 -1.086 12.208 1.00 93.94 180 PHE A N 1
ATOM 1417 C CA . PHE A 1 180 ? -0.816 -1.378 11.031 1.00 93.94 180 PHE A CA 1
ATOM 1418 C C . PHE A 1 180 ? 0.257 -2.387 11.420 1.00 93.94 180 PHE A C 1
ATOM 1420 O O . PHE A 1 180 ? 0.909 -2.227 12.449 1.00 93.94 180 PHE A O 1
ATOM 1427 N N . PHE A 1 181 ? 0.459 -3.398 10.584 1.00 94.62 181 PHE A N 1
ATOM 1428 C CA . PHE A 1 181 ? 1.470 -4.424 10.798 1.00 94.62 181 PHE A CA 1
ATOM 1429 C C . PHE A 1 181 ? 2.782 -3.990 10.162 1.00 94.62 181 PHE A C 1
ATOM 1431 O O . PHE A 1 181 ? 2.835 -3.796 8.947 1.00 94.62 181 PHE A O 1
ATOM 1438 N N . VAL A 1 182 ? 3.849 -3.862 10.944 1.00 91.94 182 VAL A N 1
ATOM 1439 C CA . VAL A 1 182 ? 5.183 -3.546 10.421 1.00 91.94 182 VAL A CA 1
ATOM 1440 C C . VAL A 1 182 ? 6.055 -4.793 10.478 1.00 91.94 182 VAL A C 1
ATOM 1442 O O . VAL A 1 182 ? 6.379 -5.308 11.542 1.00 91.94 182 VAL A O 1
ATOM 1445 N N . ILE A 1 183 ? 6.466 -5.282 9.309 1.00 89.38 183 ILE A N 1
ATOM 1446 C CA . ILE A 1 183 ? 7.329 -6.459 9.202 1.00 89.38 183 ILE A CA 1
ATOM 1447 C C . ILE A 1 183 ? 8.742 -5.989 8.885 1.00 89.38 183 ILE A C 1
ATOM 1449 O O . ILE A 1 183 ? 8.987 -5.440 7.813 1.00 89.38 183 ILE A O 1
ATOM 1453 N N . VAL A 1 184 ? 9.678 -6.244 9.796 1.00 83.62 184 VAL A N 1
ATOM 1454 C CA . VAL A 1 184 ? 11.103 -5.942 9.613 1.00 83.62 184 VAL A CA 1
ATOM 1455 C C . VAL A 1 184 ? 11.914 -7.231 9.506 1.00 83.62 184 VAL A C 1
ATOM 1457 O O . VAL A 1 184 ? 11.694 -8.181 10.258 1.00 83.62 184 VAL A O 1
ATOM 1460 N N . SER A 1 185 ? 12.867 -7.281 8.574 1.00 69.94 185 SER A N 1
ATOM 1461 C CA . SER A 1 185 ? 13.827 -8.386 8.488 1.00 69.94 185 SER A CA 1
ATOM 1462 C C . SER A 1 185 ? 15.024 -8.104 9.395 1.00 69.94 185 SER A C 1
ATOM 1464 O O . SER A 1 185 ? 15.619 -7.031 9.326 1.00 69.94 185 SER A O 1
ATOM 1466 N N . ARG A 1 186 ? 15.413 -9.069 10.239 1.00 61.97 186 ARG A N 1
ATOM 1467 C CA . ARG A 1 186 ? 16.607 -8.936 11.101 1.00 61.97 186 ARG A CA 1
ATOM 1468 C C . ARG A 1 186 ? 17.895 -8.792 10.290 1.00 61.97 186 ARG A C 1
ATOM 1470 O O . ARG A 1 186 ? 18.797 -8.082 10.724 1.00 61.97 186 ARG A O 1
ATOM 1477 N N . ASP A 1 187 ? 17.955 -9.435 9.128 1.00 61.75 187 ASP A N 1
ATOM 1478 C CA . ASP A 1 187 ? 19.116 -9.372 8.241 1.00 61.75 187 ASP A CA 1
ATOM 1479 C C . ASP A 1 187 ? 19.219 -7.993 7.577 1.00 61.75 187 ASP A C 1
ATOM 1481 O O . ASP A 1 187 ? 20.309 -7.428 7.507 1.00 61.75 187 ASP A O 1
ATOM 1485 N N . ASP A 1 188 ? 18.081 -7.394 7.198 1.00 61.56 188 ASP A N 1
ATOM 1486 C CA . ASP A 1 188 ? 18.037 -6.021 6.675 1.00 61.56 188 ASP A CA 1
ATOM 1487 C C . ASP A 1 188 ? 18.476 -5.017 7.752 1.00 61.56 188 ASP A C 1
ATOM 1489 O O . ASP A 1 188 ? 19.280 -4.138 7.456 1.00 61.56 188 ASP A O 1
ATOM 1493 N N . ARG A 1 189 ? 18.058 -5.206 9.017 1.00 56.34 189 ARG A N 1
ATOM 1494 C CA . ARG A 1 189 ? 18.494 -4.370 10.156 1.00 56.34 189 ARG A CA 1
ATOM 1495 C C . ARG A 1 189 ? 20.007 -4.349 10.335 1.00 56.34 189 ARG A C 1
ATOM 1497 O O . ARG A 1 189 ? 20.595 -3.304 10.614 1.00 56.34 189 ARG A O 1
ATOM 1504 N N . ALA A 1 190 ? 20.642 -5.512 10.199 1.00 48.78 190 ALA A N 1
ATOM 1505 C CA . ALA A 1 190 ? 22.089 -5.643 10.319 1.00 48.78 190 ALA A CA 1
ATOM 1506 C C . ALA A 1 190 ? 22.825 -5.050 9.104 1.00 48.78 190 ALA A C 1
ATOM 1508 O O . ALA A 1 190 ? 23.876 -4.428 9.265 1.00 48.78 190 ALA A O 1
ATOM 1509 N N . LEU A 1 191 ? 22.269 -5.206 7.898 1.00 49.88 191 LEU A N 1
ATOM 1510 C CA . LEU A 1 191 ? 22.842 -4.673 6.661 1.00 49.88 191 LEU A CA 1
ATOM 1511 C C . LEU A 1 191 ? 22.689 -3.146 6.553 1.00 49.88 191 LEU A C 1
ATOM 1513 O O . LEU A 1 191 ? 23.632 -2.473 6.141 1.00 49.88 191 LEU A O 1
ATOM 1517 N N 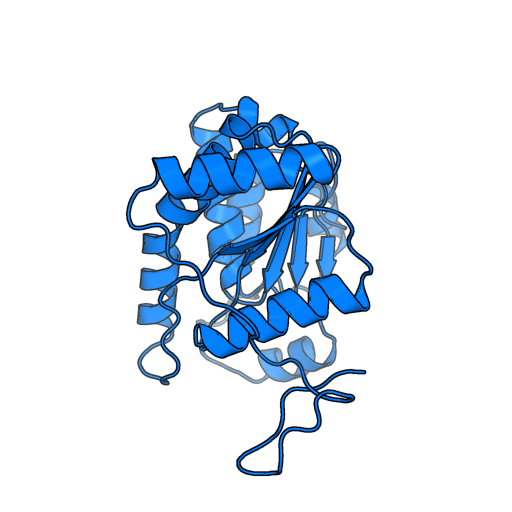. LEU A 1 192 ? 21.559 -2.571 6.968 1.00 47.75 192 LEU A N 1
ATOM 1518 C CA . LEU A 1 192 ? 21.299 -1.129 6.894 1.00 47.75 192 LEU A CA 1
ATOM 1519 C C . LEU A 1 192 ? 22.056 -0.322 7.954 1.00 47.75 192 LEU A C 1
ATOM 1521 O O . LEU A 1 192 ? 22.515 0.783 7.661 1.00 47.75 192 LEU A O 1
ATOM 1525 N N . ALA A 1 193 ? 22.324 -0.911 9.127 1.00 49.38 193 ALA A N 1
ATOM 1526 C CA . ALA A 1 193 ? 23.281 -0.359 10.092 1.00 49.38 193 ALA A CA 1
ATOM 1527 C C . ALA A 1 193 ? 24.687 -0.153 9.484 1.00 49.38 193 ALA A C 1
ATOM 1529 O O . ALA A 1 193 ? 25.468 0.650 9.994 1.00 49.38 193 ALA A O 1
ATOM 1530 N N . SER A 1 194 ? 25.002 -0.846 8.380 1.00 38.88 194 SER A N 1
ATOM 1531 C CA . SER A 1 194 ? 26.260 -0.701 7.640 1.00 38.88 194 SER A CA 1
ATOM 1532 C C . SER A 1 194 ? 26.191 0.249 6.429 1.00 38.88 194 SER A C 1
ATOM 1534 O O . SER A 1 194 ? 27.239 0.637 5.910 1.00 38.88 194 SER A O 1
ATOM 1536 N N . SER A 1 195 ? 25.002 0.681 5.979 1.00 44.38 195 SER A N 1
ATOM 1537 C CA . SER A 1 195 ? 24.844 1.492 4.760 1.00 44.38 195 SER A CA 1
ATOM 1538 C C . SER A 1 195 ? 24.577 2.976 5.048 1.00 44.38 195 SER A C 1
ATOM 1540 O O . SER A 1 195 ? 23.451 3.419 5.274 1.00 44.38 195 SER A O 1
ATOM 1542 N N . ILE A 1 196 ? 25.644 3.771 4.974 1.00 45.72 196 ILE A N 1
ATOM 1543 C CA . ILE A 1 196 ? 25.653 5.235 5.089 1.00 45.72 196 ILE A CA 1
ATOM 1544 C C . ILE A 1 196 ? 25.170 5.856 3.766 1.00 45.72 196 ILE A C 1
ATOM 1546 O O . ILE A 1 196 ? 25.993 6.221 2.934 1.00 45.72 196 ILE A O 1
ATOM 1550 N N . ILE A 1 197 ? 23.855 5.967 3.529 1.00 49.53 197 ILE A N 1
ATOM 1551 C CA . ILE A 1 197 ? 23.318 6.756 2.386 1.00 49.53 197 ILE A CA 1
ATOM 1552 C C . ILE A 1 197 ? 22.131 7.680 2.764 1.00 49.53 197 ILE A C 1
ATOM 1554 O O . ILE A 1 197 ? 21.760 8.547 1.982 1.00 49.53 197 ILE A O 1
ATOM 1558 N N . ALA A 1 198 ? 21.591 7.639 3.989 1.00 49.06 198 ALA A N 1
ATOM 1559 C CA . ALA A 1 198 ? 20.417 8.453 4.374 1.00 49.06 198 ALA A CA 1
ATOM 1560 C C . ALA A 1 198 ? 20.683 9.585 5.395 1.00 49.06 198 ALA A C 1
ATOM 1562 O O . ALA A 1 198 ? 19.750 10.098 6.006 1.00 49.06 198 ALA A O 1
ATOM 1563 N N . GLY A 1 199 ? 21.938 9.999 5.609 1.00 50.53 199 GLY A N 1
ATOM 1564 C CA . GLY A 1 199 ? 22.227 11.142 6.493 1.00 50.53 199 GLY A CA 1
ATOM 1565 C C . GLY A 1 199 ? 22.039 10.864 7.993 1.00 50.53 199 GLY A C 1
ATOM 1566 O O . GLY A 1 199 ? 21.633 11.749 8.740 1.00 50.53 199 GLY A O 1
ATOM 1567 N N . ASN 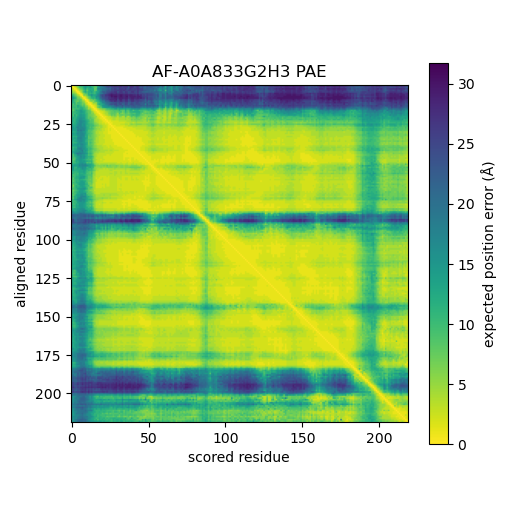A 1 200 ? 22.383 9.651 8.440 1.00 53.78 200 ASN A N 1
ATOM 1568 C CA . ASN A 1 200 ? 22.496 9.269 9.857 1.00 53.78 200 ASN A CA 1
ATOM 1569 C C . ASN A 1 200 ? 21.184 9.281 10.676 1.00 53.78 200 ASN A C 1
ATOM 1571 O O . ASN A 1 200 ? 21.235 9.343 11.905 1.00 53.78 200 ASN A O 1
ATOM 1575 N N . ARG A 1 201 ? 20.012 9.210 10.026 1.00 62.56 201 ARG A N 1
ATOM 1576 C CA . ARG A 1 201 ? 18.711 9.077 10.705 1.00 62.56 201 ARG A CA 1
ATOM 1577 C C . ARG A 1 201 ? 18.162 7.648 10.622 1.00 62.56 201 ARG A C 1
ATOM 1579 O O . ARG A 1 201 ? 18.246 7.038 9.555 1.00 62.56 201 ARG A O 1
ATOM 1586 N N . PRO A 1 202 ? 17.593 7.109 11.714 1.00 67.56 202 PRO A N 1
ATOM 1587 C CA . PRO A 1 202 ? 17.051 5.756 11.725 1.00 67.56 202 PRO A CA 1
ATOM 1588 C C . PRO A 1 202 ? 15.805 5.635 10.835 1.00 67.56 202 PRO A C 1
ATOM 1590 O O . PRO A 1 202 ? 14.901 6.476 10.874 1.00 67.56 202 PRO A O 1
ATOM 1593 N N . ARG A 1 203 ? 15.747 4.560 10.042 1.00 80.38 203 ARG A N 1
ATOM 1594 C CA . ARG A 1 203 ? 14.568 4.184 9.249 1.00 80.38 203 ARG A CA 1
ATOM 1595 C C . ARG A 1 203 ? 13.630 3.321 10.086 1.00 80.38 203 ARG A C 1
ATOM 1597 O O . ARG A 1 203 ? 14.080 2.647 11.009 1.00 80.38 203 ARG A O 1
ATOM 1604 N N . VAL A 1 204 ? 12.342 3.297 9.745 1.00 76.75 204 VAL A N 1
ATOM 1605 C CA . VAL A 1 204 ? 11.346 2.447 10.427 1.00 76.75 204 VAL A CA 1
ATOM 1606 C C . VAL A 1 204 ? 11.756 0.974 10.376 1.00 76.75 204 VAL A C 1
ATOM 1608 O O . VAL A 1 204 ? 11.631 0.287 11.382 1.00 76.75 204 VAL A O 1
ATOM 1611 N N . GLY A 1 205 ? 12.317 0.512 9.251 1.00 73.31 205 GLY A N 1
ATOM 1612 C CA . GLY A 1 205 ? 12.833 -0.853 9.109 1.00 73.31 205 GLY A CA 1
ATOM 1613 C C . GLY A 1 205 ? 13.910 -1.239 10.133 1.00 73.31 205 GLY A C 1
ATOM 1614 O O . GLY A 1 205 ? 14.021 -2.413 10.475 1.00 73.31 205 GLY A O 1
ATOM 1615 N N . ASP A 1 206 ? 14.635 -0.254 10.674 1.00 72.69 206 ASP A N 1
ATOM 1616 C CA . ASP A 1 206 ? 15.780 -0.445 11.575 1.00 72.69 206 ASP A CA 1
ATOM 1617 C C . ASP A 1 206 ? 15.532 0.051 13.000 1.00 72.69 206 ASP A C 1
ATOM 1619 O O . ASP A 1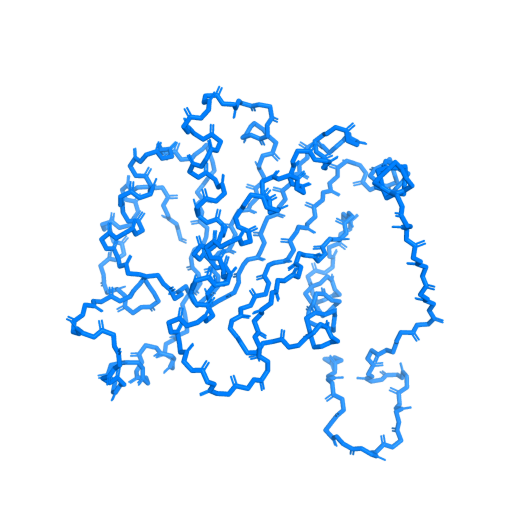 206 ? 16.399 -0.068 13.873 1.00 72.69 206 ASP A O 1
ATOM 1623 N N . TYR A 1 207 ? 14.353 0.616 13.252 1.00 76.62 207 TYR A N 1
ATOM 1624 C CA . TYR A 1 207 ? 14.050 1.280 14.506 1.00 76.62 207 TYR A CA 1
ATOM 1625 C C . TYR A 1 207 ? 13.888 0.261 15.637 1.00 76.62 207 TYR A C 1
ATOM 1627 O O . TYR A 1 207 ? 13.049 -0.627 15.577 1.00 76.62 207 TYR A O 1
ATOM 1635 N N . GLY A 1 208 ? 14.723 0.370 16.673 1.00 68.62 208 GLY A N 1
ATOM 1636 C CA . GLY A 1 208 ? 14.802 -0.622 17.752 1.00 68.62 208 GLY A CA 1
ATOM 1637 C C . GLY A 1 208 ? 13.878 -0.389 18.948 1.00 68.62 208 GLY A C 1
ATOM 1638 O O . GLY A 1 208 ? 14.046 -1.078 19.950 1.00 68.62 208 GLY A O 1
ATOM 1639 N N . ASN A 1 209 ? 12.975 0.595 18.893 1.00 80.44 209 ASN A N 1
ATOM 1640 C CA . ASN A 1 209 ? 12.054 0.910 19.987 1.00 80.44 209 ASN A CA 1
ATOM 1641 C C . ASN A 1 209 ? 10.603 0.629 19.573 1.00 80.44 209 ASN A C 1
ATOM 1643 O O . ASN A 1 209 ? 9.862 1.533 19.186 1.00 80.44 209 ASN A O 1
ATOM 1647 N N . ASP A 1 210 ? 10.216 -0.641 19.666 1.00 82.88 210 ASP A N 1
ATOM 1648 C CA . ASP A 1 210 ? 8.893 -1.129 19.261 1.00 82.88 210 ASP A CA 1
ATOM 1649 C C . ASP A 1 210 ? 7.768 -0.513 20.114 1.00 82.88 210 ASP A C 1
ATOM 1651 O O . ASP A 1 210 ? 6.687 -0.227 19.602 1.00 82.88 210 ASP A O 1
ATOM 1655 N N . ALA A 1 211 ? 8.031 -0.240 21.400 1.00 81.50 211 ALA A N 1
ATOM 1656 C CA . ALA A 1 211 ? 7.053 0.347 22.320 1.00 81.50 211 ALA A CA 1
ATOM 1657 C C . ALA A 1 211 ? 6.594 1.746 21.872 1.00 81.50 211 ALA A C 1
ATOM 1659 O O . ALA A 1 211 ? 5.407 2.052 21.921 1.00 81.50 211 ALA A O 1
ATOM 1660 N N . ASP A 1 212 ? 7.523 2.561 21.367 1.00 85.38 212 ASP A N 1
ATOM 1661 C CA . ASP A 1 212 ? 7.243 3.907 20.848 1.00 85.38 212 ASP A CA 1
ATOM 1662 C C . ASP A 1 212 ? 6.326 3.862 19.611 1.00 85.38 212 ASP A C 1
ATOM 1664 O O . ASP A 1 212 ? 5.385 4.646 19.487 1.00 85.38 212 ASP A O 1
ATOM 1668 N N . LEU A 1 213 ? 6.522 2.888 18.714 1.00 83.56 213 LEU A N 1
ATOM 1669 C CA . LEU A 1 213 ? 5.633 2.707 17.561 1.00 83.56 213 LEU A CA 1
ATOM 1670 C C . LEU A 1 213 ? 4.273 2.112 17.960 1.00 83.56 213 LEU A C 1
ATOM 1672 O O . LEU A 1 213 ? 3.247 2.494 17.390 1.00 83.56 213 LEU A O 1
ATOM 1676 N N . ALA A 1 214 ? 4.237 1.222 18.955 1.00 85.25 214 ALA A N 1
ATOM 1677 C CA . ALA A 1 214 ? 3.004 0.602 19.438 1.00 85.25 214 ALA A CA 1
ATOM 1678 C C . ALA A 1 214 ? 2.012 1.624 20.020 1.00 85.25 214 ALA A C 1
ATOM 1680 O O . ALA A 1 214 ? 0.800 1.510 19.806 1.00 85.25 214 ALA A O 1
ATOM 1681 N N . GLU A 1 215 ? 2.509 2.676 20.678 1.00 85.88 215 GLU A N 1
ATOM 1682 C CA . GLU A 1 215 ? 1.684 3.795 21.158 1.00 85.88 215 GLU A CA 1
ATOM 1683 C C . GLU A 1 215 ? 0.916 4.501 20.024 1.00 85.88 215 GLU A C 1
ATOM 1685 O O . GLU A 1 215 ? -0.180 5.025 20.243 1.00 85.88 215 GLU A O 1
ATOM 1690 N N . LEU A 1 216 ? 1.440 4.451 18.795 1.00 85.44 216 LEU A N 1
ATOM 1691 C CA . LEU A 1 216 ? 0.848 5.052 17.597 1.00 85.44 216 LEU A CA 1
ATOM 1692 C C . LEU A 1 216 ? -0.040 4.084 16.793 1.00 85.44 216 LEU A C 1
ATOM 1694 O O . LEU A 1 216 ? -0.497 4.436 15.707 1.00 85.44 216 LEU A O 1
ATOM 1698 N N . GLY A 1 217 ? -0.326 2.889 17.322 1.00 82.06 217 GLY A N 1
ATOM 1699 C CA . GLY A 1 217 ? -1.185 1.899 16.663 1.00 82.06 217 GLY A CA 1
ATOM 1700 C C . GLY A 1 217 ? -0.458 1.008 15.655 1.00 82.06 217 GLY A C 1
ATOM 1701 O O . GLY A 1 217 ? -1.078 0.532 14.706 1.00 82.06 217 GLY A O 1
ATOM 1702 N N . ILE A 1 218 ? 0.841 0.786 15.849 1.00 88.62 218 ILE A N 1
ATOM 1703 C CA . ILE A 1 218 ? 1.636 -0.180 15.082 1.00 88.62 218 ILE A CA 1
ATOM 1704 C C . ILE A 1 218 ? 1.740 -1.502 15.852 1.00 88.62 218 ILE A C 1
ATOM 1706 O O . ILE A 1 218 ? 1.754 -1.510 17.083 1.00 88.62 218 ILE A O 1
ATOM 1710 N N . THR A 1 219 ? 1.780 -2.628 15.143 1.00 83.81 219 THR A N 1
ATOM 1711 C CA . THR A 1 219 ? 2.021 -3.971 15.695 1.00 83.81 219 THR A CA 1
ATOM 1712 C C . THR A 1 219 ? 3.095 -4.697 14.903 1.00 83.81 219 THR A C 1
ATOM 1714 O O . THR A 1 219 ? 3.147 -4.515 13.664 1.00 83.81 219 THR A O 1
#

Nearest PDB structures (foldseek):
  6z69-assembly1_A  TM=5.822E-01  e=2.782E-03  Pseudonocardia thermophila
  1jkm-assembly1_B  TM=4.630E-01  e=8.546E-03  Bacillus subtilis
  6lg0-assembly1_E  TM=4.356E-01  e=8.628E-01  Scutellaria baicalensis
  6lg0-assembly1_C  TM=4.205E-01  e=9.774E-01  Scutellaria baicalensis
  6lg0-assembly1_A  TM=3.712E-01  e=1.713E+00  Scutellaria baicalensis

Sequence (219 aa):
MVEQPRSDARRDPARHFAAGEVALYPREEGFANGLRESLKRTDGRALIFVHGYRTPFDNSVYRAAQIVHDSGYRGTPVLFSWASTGRTVDYIYDNNSATVARDGLEKTLRLLHAAGARRIDIVAHSMGNWLTMEALRQFALASDRDVSDRLGDVILASPDIDVDVFKSQLRRIGKPDRPFFVIVSRDDRALLASSIIAGNRPRVGDYGNDADLAELGIT

Secondary structure (DSSP, 8-state):
--PPP-SSS---TTTS---------SSHHHHHHHHHHHHHHTTTEEEEEE--TT--HHHHHHHHHHHHHHHT--SEEEEE-----SS-S-HHHHHHHHHHHHHHHHHHHHHHHHTT-SEEEEEEETTHHHHHHHHHHHHHHHT-HHHHTTEEEEEEES--SBHHHHHHHHHHH-S-SSPBEEE--HHHHHHHTT---SSSPPBGGG---HHHHHTTTB-